Protein AF-A0A9D4N5B8-F1 (afdb_monomer_lite)

Organism: Dreissena polymorpha (NCBI:txid45954)

Foldseek 3Di:
DDDDDDLVRLVVLLVVLLVLLLLLLPDDDPDDDDPPDPPPPPVSNVCSVCCCLPPPLQVLLVNLVSLLVPPDLDLSNLSSLVSLVSNQCSVLRNDPVPPVSNPVDDQADDPVCLVVCLLNVCSVAVSVVSVVVSLVVHDLQDLSSLQSLLVNLVSLLRHPNLVSSVVSLCLLPCLVPPPDDDDDDDDPDPSSNVSVVVVCVSRHDPPDDGDDPLDPVVVVVLVVVLVVVVCVVPVVPPDDPDDPPPVVVCVVVVVVPCPPPDPPDDPVSSVSSVVSNVSSNVSVCSSNVPDDPPPD

Sequence (296 aa):
ESFMPSNNHVRLVRLLLKHLHYFVNSVEPEIVASPYSTAETAPLDEFKRSLLPMLLQKKIYCYLRHGFERWPLDSSFRLMLETWLTFIQPWRYKDPENISQQHKETERVDDVWFPFIRDNFLFYSAMFEEFVQRAKRMHLTSLQHAYIIFRVAKVFSLPGFPQMLREVERLMYNSGYRQHQDLGGSCIAPDLTAILRVQISDLERPDFQYINLFGRQTDAEIHAAKSALEATVQEPEKKSEKSGFAAFFDMSSYFEDNSKAYGDMSVVEVKKVINHLEQTVTHFCQLFGVSLSAVN

InterPro domains:
  IPR024129 Sphingomyelin phosphodiesterase 4 [PF14724] (1-291)
  IPR024129 Sphingomyelin phosphodiesterase 4 [PTHR12988] (1-290)

pLDDT: mean 73.97, std 19.72, range [26.05, 97.38]

Secondary structure (DSSP, 8-state):
------HHHHHHHHHHHHHHHHHHHT--------TTS-----HHHHHHHHHIIIIIHHHHHHHHHHHHHHS-SSTTHHHHHHHHHHHH-GGG-S-SS-GGGGGSPP----GGGHHHHHHTHHHHTHHHHHHHHHHTTS-TTSHHHHHHHHHHHHHHTSTTHHHHHHHHHHHHHHTTS-SS-----------HHHHHHHHHHHHS-TT--PPPTTSHHHHHHHHHHHHHHHHHHHTTTTS--S-TTHHHHTHHHHSTT-TTSS-S--HHHHHHHHHHHHHHHHHHHHHHTPPPP---

Structure (mmCIF, N/CA/C/O backbone):
data_AF-A0A9D4N5B8-F1
#
_entry.id   AF-A0A9D4N5B8-F1
#
loop_
_atom_site.group_PDB
_atom_site.id
_atom_site.type_symbol
_atom_site.label_atom_id
_atom_site.label_alt_id
_atom_site.label_comp_id
_atom_site.label_asym_id
_atom_site.label_entity_id
_atom_site.label_seq_id
_atom_site.pdbx_PDB_ins_code
_atom_site.Cartn_x
_atom_site.Cartn_y
_atom_site.Cartn_z
_atom_site.occupancy
_atom_site.B_iso_or_equiv
_atom_site.auth_seq_id
_atom_site.auth_comp_id
_atom_site.auth_asym_id
_atom_site.auth_atom_id
_atom_site.pdbx_PDB_model_num
ATOM 1 N N . GLU A 1 1 ? 3.086 -28.363 7.040 1.00 40.66 1 GLU A N 1
ATOM 2 C CA . GLU A 1 1 ? 3.099 -27.291 8.058 1.00 40.66 1 GLU A CA 1
ATOM 3 C C . GLU A 1 1 ? 3.333 -25.954 7.373 1.00 40.66 1 GLU A C 1
ATOM 5 O O . GLU A 1 1 ? 4.258 -25.848 6.576 1.00 40.66 1 GLU A O 1
ATOM 10 N N . SER A 1 2 ? 2.476 -24.956 7.598 1.00 58.88 2 SER A N 1
ATOM 11 C CA . SER A 1 2 ? 2.689 -23.614 7.047 1.00 58.88 2 SER A CA 1
ATOM 12 C C . SER A 1 2 ? 3.699 -22.871 7.917 1.00 58.88 2 SER A C 1
ATOM 14 O O . SER A 1 2 ? 3.376 -22.457 9.030 1.00 58.88 2 SER A O 1
ATOM 16 N N . PHE A 1 3 ? 4.922 -22.716 7.420 1.00 72.69 3 PHE A N 1
ATOM 17 C CA . PHE A 1 3 ? 5.952 -21.920 8.078 1.00 72.69 3 PHE A CA 1
ATOM 18 C C . PHE A 1 3 ? 5.478 -20.466 8.258 1.00 72.69 3 PHE A C 1
ATOM 20 O O . PHE A 1 3 ? 5.057 -19.815 7.297 1.00 72.69 3 PHE A O 1
ATOM 27 N N . MET A 1 4 ? 5.554 -19.954 9.488 1.00 82.06 4 MET A N 1
ATOM 28 C CA . MET A 1 4 ? 5.409 -18.532 9.797 1.00 82.06 4 MET A CA 1
ATOM 29 C C . MET A 1 4 ? 6.791 -17.963 10.136 1.00 82.06 4 MET A C 1
ATOM 31 O O . MET A 1 4 ? 7.451 -18.486 11.038 1.00 82.06 4 MET A O 1
ATOM 35 N N . PRO A 1 5 ? 7.256 -16.907 9.444 1.00 86.62 5 PRO A N 1
ATOM 36 C CA . PRO A 1 5 ? 8.554 -16.325 9.741 1.00 86.62 5 PRO A CA 1
ATOM 37 C C . PRO A 1 5 ? 8.531 -15.671 11.125 1.00 86.62 5 PRO A C 1
ATOM 39 O O . PRO A 1 5 ? 7.595 -14.957 11.478 1.00 86.62 5 PRO A O 1
ATOM 42 N N . SER A 1 6 ? 9.581 -15.892 11.917 1.00 89.00 6 SER A N 1
ATOM 43 C CA . SER A 1 6 ? 9.707 -15.224 13.218 1.00 89.00 6 SER A CA 1
ATOM 44 C C . SER A 1 6 ? 9.871 -13.706 13.061 1.00 89.00 6 SER A C 1
ATOM 46 O O . SER A 1 6 ? 10.310 -13.218 12.018 1.00 89.00 6 SER A O 1
ATOM 48 N N . ASN A 1 7 ? 9.620 -12.947 14.132 1.00 88.50 7 ASN A N 1
ATOM 49 C CA . ASN A 1 7 ? 9.826 -11.493 14.142 1.00 88.50 7 ASN A CA 1
ATOM 50 C C . ASN A 1 7 ? 11.238 -11.080 13.680 1.00 88.50 7 ASN A C 1
ATOM 52 O O . ASN A 1 7 ? 11.405 -10.068 13.004 1.00 88.50 7 ASN A O 1
ATOM 56 N N . ASN A 1 8 ? 12.268 -11.868 13.995 1.00 90.00 8 ASN A N 1
ATOM 57 C CA . ASN A 1 8 ? 13.627 -11.580 13.535 1.00 90.00 8 ASN A CA 1
ATOM 58 C C . ASN A 1 8 ? 13.770 -11.752 12.019 1.00 90.00 8 ASN A C 1
ATOM 60 O O . ASN A 1 8 ? 14.384 -10.903 11.378 1.00 90.00 8 ASN A O 1
ATOM 64 N N . HIS A 1 9 ? 13.144 -12.775 11.429 1.00 92.00 9 HIS A N 1
ATOM 65 C CA . HIS A 1 9 ? 13.128 -12.943 9.975 1.00 92.00 9 HIS A CA 1
ATOM 66 C C . HIS A 1 9 ? 12.455 -11.752 9.288 1.00 92.00 9 HIS A C 1
ATOM 68 O O . HIS A 1 9 ? 13.025 -11.191 8.357 1.00 92.00 9 HIS A O 1
ATOM 74 N N . VAL A 1 10 ? 11.302 -11.293 9.789 1.00 92.81 10 VAL A N 1
ATOM 75 C CA . VAL A 1 10 ? 10.619 -10.129 9.201 1.00 92.81 10 VAL A CA 1
ATOM 76 C C . VAL A 1 10 ? 11.473 -8.862 9.313 1.00 92.81 10 VAL A C 1
ATOM 78 O O . VAL A 1 10 ? 11.561 -8.094 8.357 1.00 92.81 10 VAL A O 1
ATOM 81 N N . ARG A 1 11 ? 12.169 -8.654 10.441 1.00 90.25 11 ARG A N 1
ATOM 82 C CA . ARG A 1 11 ? 13.117 -7.534 10.603 1.00 90.25 11 ARG A CA 1
ATOM 83 C C . ARG A 1 11 ? 14.261 -7.595 9.593 1.00 90.25 11 ARG A C 1
ATOM 85 O O . ARG A 1 11 ? 14.598 -6.561 9.022 1.00 90.25 11 ARG A O 1
ATOM 92 N N . LEU A 1 12 ? 14.834 -8.776 9.361 1.00 93.81 12 LEU A N 1
ATOM 93 C CA . LEU A 1 12 ? 15.906 -8.971 8.382 1.00 93.81 12 LEU A CA 1
ATOM 94 C C . LEU A 1 12 ? 15.421 -8.712 6.955 1.00 93.81 12 LEU A C 1
ATOM 96 O O . LEU A 1 12 ? 16.082 -7.984 6.219 1.00 93.81 12 LEU A O 1
ATOM 100 N N . VAL A 1 13 ? 14.241 -9.220 6.588 1.00 93.88 13 VAL A N 1
ATOM 101 C CA . VAL A 1 13 ? 13.621 -8.925 5.286 1.00 93.88 13 VAL A CA 1
ATOM 102 C C . VAL A 1 13 ? 13.398 -7.422 5.138 1.00 93.88 13 VAL A C 1
ATOM 104 O O . VAL A 1 13 ? 13.766 -6.841 4.123 1.00 93.88 13 VAL A O 1
ATOM 107 N N . ARG A 1 14 ? 12.876 -6.752 6.169 1.00 92.94 14 ARG A N 1
ATOM 108 C CA . ARG A 1 14 ? 12.695 -5.298 6.145 1.00 92.94 14 ARG A CA 1
ATOM 109 C C . ARG A 1 14 ? 14.012 -4.546 5.957 1.00 92.94 14 ARG A C 1
ATOM 111 O O . ARG A 1 14 ? 14.045 -3.583 5.199 1.00 92.94 14 ARG A O 1
ATOM 118 N N . LEU A 1 15 ? 15.084 -4.951 6.639 1.00 91.50 15 LEU A N 1
ATOM 119 C CA . LEU A 1 15 ? 16.411 -4.352 6.462 1.00 91.50 15 LEU A CA 1
ATOM 120 C C . LEU A 1 15 ? 16.927 -4.553 5.036 1.00 91.50 15 LEU A C 1
ATOM 122 O O . LEU A 1 15 ? 17.385 -3.591 4.425 1.00 91.50 15 LEU A O 1
ATOM 126 N N . LEU A 1 16 ? 16.780 -5.759 4.484 1.00 92.69 16 LEU A N 1
ATOM 127 C CA . LEU A 1 16 ? 17.128 -6.050 3.095 1.00 92.69 16 LEU A CA 1
ATOM 128 C C . LEU A 1 16 ? 16.392 -5.114 2.129 1.00 92.69 16 LEU A C 1
ATOM 130 O O . LEU A 1 16 ? 17.031 -4.523 1.266 1.00 92.69 16 LEU A O 1
ATOM 134 N N . LEU A 1 17 ? 15.082 -4.920 2.305 1.00 92.31 17 LEU A N 1
ATOM 135 C CA . LEU A 1 17 ? 14.291 -4.011 1.467 1.00 92.31 17 LEU A CA 1
ATOM 136 C C . LEU A 1 17 ? 14.787 -2.563 1.540 1.00 92.31 17 LEU A C 1
ATOM 138 O O . LEU A 1 17 ? 14.890 -1.898 0.514 1.00 92.31 17 LEU A O 1
ATOM 142 N N . LYS A 1 18 ? 15.150 -2.076 2.734 1.00 90.81 18 LYS A N 1
ATOM 143 C CA . LYS A 1 18 ? 15.740 -0.735 2.876 1.00 90.81 18 LYS A CA 1
ATOM 144 C C . LYS A 1 18 ? 17.033 -0.612 2.074 1.00 90.81 18 LYS A C 1
ATOM 146 O O . LYS A 1 18 ? 17.179 0.323 1.295 1.00 90.81 18 LYS A O 1
ATOM 151 N N . HIS A 1 19 ? 17.958 -1.555 2.258 1.00 89.69 19 HIS A N 1
ATOM 152 C CA . HIS A 1 19 ? 19.238 -1.552 1.546 1.00 89.69 19 HIS A CA 1
ATOM 153 C C . HIS A 1 19 ? 19.059 -1.695 0.039 1.00 89.69 19 HIS A C 1
ATOM 155 O O . HIS A 1 19 ? 19.797 -1.084 -0.722 1.00 89.69 19 HIS A O 1
ATOM 161 N N . LEU A 1 20 ? 18.050 -2.445 -0.384 1.00 89.81 20 LEU A N 1
ATOM 162 C CA . LEU A 1 20 ? 17.693 -2.590 -1.781 1.00 89.81 20 LEU A CA 1
ATOM 163 C C . LEU A 1 20 ? 17.216 -1.269 -2.389 1.00 89.81 20 LEU A C 1
ATOM 165 O O . LEU A 1 20 ? 17.686 -0.897 -3.460 1.00 89.81 20 LEU A O 1
ATOM 169 N N . HIS A 1 21 ? 16.351 -0.522 -1.697 1.00 89.38 21 HIS A N 1
ATOM 170 C CA . HIS A 1 21 ? 15.962 0.808 -2.162 1.00 89.38 21 HIS A CA 1
ATOM 171 C C . HIS A 1 21 ? 17.147 1.772 -2.204 1.00 89.38 21 HIS A C 1
ATOM 173 O O . HIS A 1 21 ? 17.309 2.462 -3.202 1.00 89.38 21 HIS A O 1
ATOM 179 N N . TYR A 1 22 ? 18.012 1.773 -1.185 1.00 88.00 22 TYR A N 1
ATOM 180 C CA . TYR A 1 22 ? 19.244 2.569 -1.218 1.00 88.00 22 TYR A CA 1
ATOM 181 C C . TYR A 1 22 ? 20.134 2.211 -2.405 1.00 88.00 22 TYR A C 1
ATOM 183 O O . TYR A 1 22 ? 20.623 3.092 -3.106 1.00 88.00 22 TYR A O 1
ATOM 191 N N . PHE A 1 23 ? 20.317 0.917 -2.657 1.00 86.50 23 PHE A N 1
ATOM 192 C CA . PHE A 1 23 ? 21.135 0.434 -3.758 1.00 86.50 23 PHE A CA 1
ATOM 193 C C . PHE A 1 23 ? 20.574 0.871 -5.116 1.00 86.50 23 PHE A C 1
ATOM 195 O O . PHE A 1 23 ? 21.317 1.390 -5.945 1.00 86.50 23 PHE A O 1
ATOM 202 N N . VAL A 1 24 ? 19.265 0.732 -5.331 1.00 85.12 24 VAL A N 1
ATOM 203 C CA . VAL A 1 24 ? 18.613 1.114 -6.594 1.00 85.12 24 VAL A CA 1
ATOM 204 C C . VAL A 1 24 ? 18.568 2.631 -6.775 1.00 85.12 24 VAL A C 1
ATOM 206 O O . VAL A 1 24 ? 18.747 3.114 -7.887 1.00 85.12 24 VAL A O 1
ATOM 209 N N . ASN A 1 25 ? 18.401 3.393 -5.695 1.00 85.31 25 ASN A N 1
ATOM 210 C CA . ASN A 1 25 ? 18.368 4.854 -5.749 1.00 85.31 25 ASN A CA 1
ATOM 211 C C . ASN A 1 25 ? 19.761 5.498 -5.819 1.00 85.31 25 ASN A C 1
ATOM 213 O O . ASN A 1 25 ? 19.853 6.691 -6.078 1.00 85.31 25 ASN A O 1
ATOM 217 N N . SER A 1 26 ? 20.838 4.729 -5.624 1.00 82.56 26 SER A N 1
ATOM 218 C CA . SER A 1 26 ? 22.223 5.209 -5.761 1.00 82.56 26 SER A CA 1
ATOM 219 C C . SER A 1 26 ? 22.678 5.415 -7.212 1.00 82.56 26 SER A C 1
ATOM 221 O O . SER A 1 26 ? 23.860 5.636 -7.456 1.00 82.56 26 SER A O 1
ATOM 223 N N . VAL A 1 27 ? 21.792 5.240 -8.196 1.00 72.44 27 VAL A N 1
ATOM 224 C CA . VAL A 1 27 ? 22.106 5.552 -9.597 1.00 72.44 27 VAL A CA 1
ATOM 225 C C . VAL A 1 27 ? 22.291 7.063 -9.713 1.00 72.44 27 VAL A C 1
ATOM 227 O O . VAL A 1 27 ? 21.347 7.819 -9.476 1.00 72.44 27 VAL A O 1
ATOM 230 N N . GLU A 1 28 ? 23.499 7.504 -10.057 1.00 60.75 28 GLU A N 1
ATOM 231 C CA . GLU A 1 28 ? 23.772 8.919 -10.299 1.00 60.75 28 GLU A CA 1
ATOM 232 C C . GLU A 1 28 ? 23.040 9.378 -11.572 1.00 60.75 28 GLU A C 1
ATOM 234 O O . GLU A 1 28 ? 23.036 8.659 -12.576 1.00 60.75 28 GLU A O 1
ATOM 239 N N . PRO A 1 29 ? 22.389 10.555 -11.567 1.00 56.56 29 PRO A N 1
ATOM 240 C CA . PRO A 1 29 ? 21.861 11.126 -12.794 1.00 56.56 29 PRO A CA 1
ATOM 241 C C . PRO A 1 29 ? 23.038 11.469 -13.711 1.00 56.56 29 PRO A C 1
ATOM 243 O O . PRO A 1 29 ? 23.894 12.270 -13.337 1.00 56.56 29 PRO A O 1
ATOM 246 N N . GLU A 1 30 ? 23.080 10.857 -14.898 1.00 54.25 30 GLU A N 1
ATOM 247 C CA . GLU A 1 30 ? 24.077 11.152 -15.928 1.00 54.25 30 GLU A CA 1
ATOM 248 C C . GLU A 1 30 ? 24.163 12.668 -16.131 1.00 54.25 30 GLU A C 1
ATOM 250 O O . GLU A 1 30 ? 23.208 13.326 -16.557 1.00 54.25 30 GLU A O 1
ATOM 255 N N . ILE A 1 31 ? 25.309 13.238 -15.767 1.00 51.78 31 ILE A N 1
ATOM 256 C CA . ILE A 1 31 ? 25.589 14.660 -15.918 1.00 51.78 31 ILE A CA 1
ATOM 257 C C . ILE A 1 31 ? 25.642 14.936 -17.419 1.00 51.78 31 ILE A C 1
ATOM 259 O O . ILE A 1 31 ? 26.650 14.662 -18.058 1.00 51.78 31 ILE A O 1
ATOM 263 N N . VAL A 1 32 ? 24.531 15.441 -17.964 1.00 46.56 32 VAL A N 1
ATOM 264 C CA . VAL A 1 32 ? 24.392 16.082 -19.281 1.00 46.56 32 VAL A CA 1
ATOM 265 C C . VAL A 1 32 ? 25.286 15.436 -20.344 1.00 46.56 32 VAL A C 1
ATOM 267 O O . VAL A 1 32 ? 26.318 15.986 -20.732 1.00 46.56 32 VAL A O 1
ATOM 270 N N . ALA A 1 33 ? 24.884 14.260 -20.829 1.00 48.94 33 ALA A N 1
ATOM 271 C CA . ALA A 1 33 ? 25.458 13.714 -22.049 1.00 48.94 33 ALA A CA 1
ATOM 272 C C . ALA A 1 33 ? 25.310 14.769 -23.160 1.00 48.94 33 ALA A C 1
ATOM 274 O O . ALA A 1 33 ? 24.210 15.232 -23.474 1.00 48.94 33 ALA A O 1
ATOM 275 N N . SER A 1 34 ? 26.444 15.191 -23.719 1.00 49.34 34 SER A N 1
ATOM 276 C CA . SER A 1 34 ? 26.496 15.989 -24.941 1.00 49.34 34 SER A CA 1
ATOM 277 C C . SER A 1 34 ? 25.625 15.312 -26.010 1.00 49.34 34 SER A C 1
ATOM 279 O O . SER A 1 34 ? 25.617 14.082 -26.073 1.00 49.34 34 SER A O 1
ATOM 281 N N . PRO A 1 35 ? 24.932 16.047 -26.899 1.00 56.12 35 PRO A N 1
ATOM 282 C CA . PRO A 1 35 ? 24.091 15.452 -27.948 1.00 56.12 35 PRO A CA 1
ATOM 283 C C . PRO A 1 35 ? 24.842 14.521 -28.927 1.00 56.12 35 PRO A C 1
ATOM 285 O O . PRO A 1 35 ? 24.219 13.930 -29.804 1.00 56.12 35 PRO A O 1
ATOM 288 N N . TYR A 1 36 ? 26.164 14.377 -28.774 1.00 53.22 36 TYR A N 1
ATOM 289 C CA . TYR A 1 36 ? 27.037 13.494 -29.549 1.00 53.22 36 TYR A CA 1
ATOM 290 C C . TYR A 1 36 ? 27.618 12.309 -28.760 1.00 53.22 36 TYR A C 1
ATOM 292 O O . TYR A 1 36 ? 28.286 11.469 -29.357 1.00 53.22 36 TYR A O 1
ATOM 300 N N . SER A 1 37 ? 27.403 12.220 -27.445 1.00 53.25 37 SER A N 1
ATOM 301 C CA . SER A 1 37 ? 27.807 11.051 -26.658 1.00 53.25 37 SER A CA 1
ATOM 302 C C . SER A 1 37 ? 26.625 10.100 -26.542 1.00 53.25 37 SER A C 1
ATOM 304 O O . SER A 1 37 ? 25.632 10.429 -25.895 1.00 53.25 37 SER A O 1
ATOM 306 N N . THR A 1 38 ? 26.732 8.917 -27.147 1.00 50.56 38 THR A N 1
ATOM 307 C CA . THR A 1 38 ? 25.948 7.756 -26.720 1.00 50.56 38 THR A CA 1
ATOM 308 C C . THR A 1 38 ? 26.187 7.589 -25.228 1.00 50.56 38 THR A C 1
ATOM 310 O O . THR A 1 38 ? 27.300 7.261 -24.824 1.00 50.56 38 THR A O 1
ATOM 313 N N . ALA A 1 39 ? 25.178 7.900 -24.418 1.00 53.81 39 ALA A N 1
ATOM 314 C CA . ALA A 1 39 ? 25.180 7.586 -23.002 1.00 53.81 39 ALA A CA 1
ATOM 315 C C . ALA A 1 39 ? 25.309 6.064 -22.873 1.00 53.81 39 ALA A C 1
ATOM 317 O O . ALA A 1 39 ? 24.338 5.327 -23.044 1.00 53.81 39 ALA A O 1
ATOM 318 N N . GLU A 1 40 ? 26.535 5.579 -22.689 1.00 53.22 40 GLU A N 1
ATOM 319 C CA . GLU A 1 40 ? 26.774 4.199 -22.302 1.00 53.22 40 GLU A CA 1
ATOM 320 C C . GLU A 1 40 ? 26.289 4.069 -20.861 1.00 53.22 40 GLU A C 1
ATOM 322 O O . GLU A 1 40 ? 27.029 4.334 -19.914 1.00 53.22 40 GLU A O 1
ATOM 327 N N . THR A 1 41 ? 25.015 3.708 -20.693 1.00 59.16 41 THR A N 1
ATOM 328 C CA . THR A 1 41 ? 24.468 3.380 -19.379 1.00 59.16 41 THR A CA 1
ATOM 329 C C . THR A 1 41 ? 25.342 2.291 -18.778 1.00 59.16 41 THR A C 1
ATOM 331 O O . THR A 1 41 ? 25.448 1.202 -19.349 1.00 59.16 41 THR A O 1
ATOM 334 N N . ALA A 1 42 ? 25.993 2.580 -17.651 1.00 71.81 42 ALA A N 1
ATOM 335 C CA . ALA A 1 42 ? 26.909 1.638 -17.032 1.00 71.81 42 ALA A CA 1
ATOM 336 C C . ALA A 1 42 ? 26.184 0.297 -16.787 1.00 71.81 42 ALA A C 1
ATOM 338 O O . ALA A 1 42 ? 25.049 0.308 -16.299 1.00 71.81 42 ALA A O 1
ATOM 339 N N . PRO A 1 43 ? 26.814 -0.867 -17.045 1.00 74.06 43 PRO A N 1
ATOM 340 C CA . PRO A 1 43 ? 26.194 -2.179 -16.818 1.00 74.06 43 PRO A CA 1
ATOM 341 C C . PRO A 1 43 ? 25.632 -2.355 -15.398 1.00 74.06 43 PRO A C 1
ATOM 343 O O . PRO A 1 43 ? 24.673 -3.090 -15.171 1.00 74.06 43 PRO A O 1
ATOM 346 N N . LEU A 1 44 ? 26.209 -1.642 -14.426 1.00 75.25 44 LEU A N 1
ATOM 347 C CA . LEU A 1 44 ? 25.731 -1.594 -13.050 1.00 75.25 44 LEU A CA 1
ATOM 348 C C . LEU A 1 44 ? 24.364 -0.902 -12.911 1.00 75.25 44 LEU A C 1
ATOM 350 O O . LEU A 1 44 ? 23.555 -1.325 -12.090 1.00 75.25 44 LEU A O 1
ATOM 354 N N . ASP A 1 45 ? 24.082 0.134 -13.696 1.00 74.56 45 ASP A N 1
ATOM 355 C CA . ASP A 1 45 ? 22.809 0.853 -13.641 1.00 74.56 45 ASP A CA 1
ATOM 356 C C . ASP A 1 45 ? 21.700 0.086 -14.364 1.00 74.56 45 ASP A C 1
ATOM 358 O O . ASP A 1 45 ? 20.553 0.082 -13.914 1.00 74.56 45 ASP A O 1
ATOM 362 N N . GLU A 1 46 ? 22.035 -0.635 -15.436 1.00 72.19 46 GLU A N 1
ATOM 363 C CA . GLU A 1 46 ? 21.129 -1.611 -16.052 1.00 72.19 46 GLU A CA 1
ATOM 364 C C . GLU A 1 46 ? 20.827 -2.771 -15.086 1.00 72.19 46 GLU A C 1
ATOM 366 O O . GLU A 1 46 ? 19.669 -3.166 -14.905 1.00 72.19 46 GLU A O 1
ATOM 371 N N . PHE A 1 47 ? 21.842 -3.253 -14.364 1.00 76.50 47 PHE A N 1
ATOM 372 C CA . PHE A 1 47 ? 21.667 -4.241 -13.302 1.00 76.50 47 PHE A CA 1
ATOM 373 C C . PHE A 1 47 ? 20.778 -3.725 -12.160 1.00 76.50 47 PHE A C 1
ATOM 375 O O . PHE A 1 47 ? 19.842 -4.408 -11.753 1.00 76.50 47 PHE A O 1
ATOM 382 N N . LYS A 1 48 ? 21.002 -2.504 -11.657 1.00 76.25 48 LYS A N 1
ATOM 383 C CA . LYS A 1 48 ? 20.170 -1.896 -10.601 1.00 76.25 48 LYS A CA 1
ATOM 384 C C . LYS A 1 48 ? 18.702 -1.787 -11.025 1.00 76.25 48 LYS A C 1
ATOM 386 O O . LYS A 1 48 ? 17.815 -2.084 -10.224 1.00 76.25 48 LYS A O 1
ATOM 391 N N . ARG A 1 49 ? 18.440 -1.408 -12.282 1.00 71.56 49 ARG A N 1
ATOM 392 C CA . ARG A 1 49 ? 17.080 -1.294 -12.839 1.00 71.56 49 ARG A CA 1
ATOM 393 C C . ARG A 1 49 ? 16.403 -2.653 -13.049 1.00 71.56 49 ARG A C 1
ATOM 395 O O . ARG A 1 49 ? 15.193 -2.755 -12.864 1.00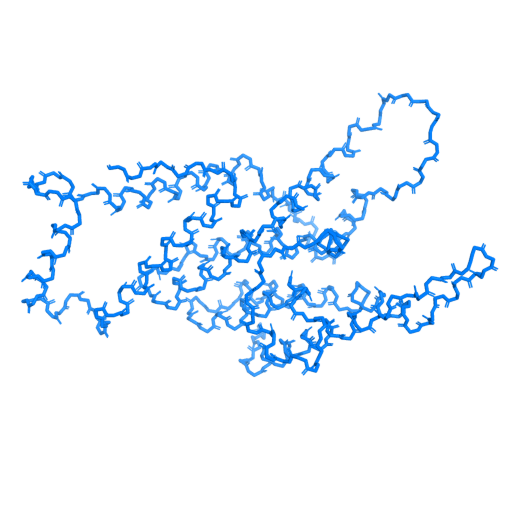 71.56 49 ARG A O 1
ATOM 402 N N . SER A 1 50 ? 17.162 -3.697 -13.379 1.00 72.12 50 SER A N 1
ATOM 403 C CA . SER A 1 50 ? 16.634 -5.050 -13.621 1.00 72.12 50 SER A CA 1
ATOM 404 C C . SER A 1 50 ? 16.509 -5.912 -12.356 1.00 72.12 50 SER A C 1
ATOM 406 O O . SER A 1 50 ? 15.636 -6.780 -12.289 1.00 72.12 50 SER A O 1
ATOM 408 N N . LEU A 1 51 ? 17.319 -5.660 -11.321 1.00 71.12 51 LEU A N 1
ATOM 409 C CA . LEU A 1 51 ? 17.400 -6.500 -10.120 1.00 71.12 51 LEU A CA 1
ATOM 410 C C . LEU A 1 51 ? 16.071 -6.599 -9.361 1.00 71.12 51 LEU A C 1
ATOM 412 O O . LEU A 1 51 ? 15.680 -7.689 -8.935 1.00 71.12 51 LEU A O 1
ATOM 416 N N . LEU A 1 52 ? 15.370 -5.477 -9.183 1.00 71.44 52 LEU A N 1
ATOM 417 C CA . LEU A 1 52 ? 14.119 -5.441 -8.424 1.00 71.44 52 LEU A CA 1
ATOM 418 C C . LEU A 1 52 ? 12.989 -6.215 -9.127 1.00 71.44 52 LEU A C 1
ATOM 420 O O . LEU A 1 52 ? 12.478 -7.160 -8.515 1.00 71.44 52 LEU A O 1
ATOM 424 N N . PRO A 1 53 ? 12.629 -5.885 -10.387 1.00 71.62 53 PRO A N 1
ATOM 425 C CA . PRO A 1 53 ? 11.583 -6.602 -11.114 1.00 71.62 53 PRO A CA 1
ATOM 426 C C . PRO A 1 53 ? 11.908 -8.085 -11.325 1.00 71.62 53 PRO A C 1
ATOM 428 O O . PRO A 1 53 ? 11.058 -8.936 -11.084 1.00 71.62 53 PRO A O 1
ATOM 431 N N . MET A 1 54 ? 13.144 -8.420 -11.718 1.00 70.75 54 MET A N 1
ATOM 432 C CA . MET A 1 54 ? 13.462 -9.784 -12.158 1.00 70.75 54 MET A CA 1
ATOM 433 C C . MET A 1 54 ? 13.728 -10.768 -11.015 1.00 70.75 54 MET A C 1
ATOM 435 O O . MET A 1 54 ? 13.349 -11.934 -11.110 1.00 70.75 54 MET A O 1
ATOM 439 N N . LEU A 1 55 ? 14.405 -10.348 -9.940 1.00 74.56 55 LEU A N 1
ATOM 440 C CA . LEU A 1 55 ? 14.917 -11.300 -8.943 1.00 74.56 55 LEU A CA 1
ATOM 441 C C . LEU A 1 55 ? 14.070 -11.370 -7.677 1.00 74.56 55 LEU A C 1
ATOM 443 O O . LEU A 1 55 ? 13.990 -12.430 -7.043 1.00 74.56 55 LEU A O 1
ATOM 447 N N . LEU A 1 56 ? 13.485 -10.240 -7.279 1.00 84.75 56 LEU A N 1
ATOM 448 C CA . LEU A 1 56 ? 12.942 -10.082 -5.935 1.00 84.75 56 LEU A CA 1
ATOM 449 C C . LEU A 1 56 ? 11.461 -9.734 -5.904 1.00 84.75 56 LEU A C 1
ATOM 451 O O . LEU A 1 56 ? 10.814 -10.140 -4.944 1.00 84.75 56 LEU A O 1
ATOM 455 N N . GLN A 1 57 ? 10.904 -9.076 -6.925 1.00 89.44 57 GLN A N 1
ATOM 456 C CA . GLN A 1 57 ? 9.504 -8.643 -6.920 1.00 89.44 57 GLN A CA 1
ATOM 457 C C . GLN A 1 57 ? 8.546 -9.784 -6.554 1.00 89.44 57 GLN A C 1
ATOM 459 O O . GLN A 1 57 ? 7.868 -9.708 -5.532 1.00 89.44 57 GLN A O 1
ATOM 464 N N . LYS A 1 58 ? 8.564 -10.890 -7.307 1.00 89.69 58 LYS A N 1
ATOM 465 C CA . LYS A 1 58 ? 7.705 -12.051 -7.025 1.00 89.69 58 LYS A CA 1
ATOM 466 C C . LYS A 1 58 ? 7.928 -12.636 -5.633 1.00 89.69 58 LYS A C 1
ATOM 468 O O . LYS A 1 58 ? 6.972 -12.936 -4.925 1.00 89.69 58 LYS A O 1
ATOM 473 N N . LYS A 1 59 ? 9.185 -12.756 -5.199 1.00 91.75 59 LYS A N 1
ATOM 474 C CA . LYS A 1 59 ? 9.526 -13.318 -3.881 1.00 91.75 59 LYS A CA 1
ATOM 475 C C . LYS A 1 59 ? 9.021 -12.435 -2.741 1.00 91.75 59 LYS A C 1
ATOM 477 O O . LYS A 1 59 ? 8.463 -12.956 -1.779 1.00 91.75 59 LYS A O 1
ATOM 482 N N . ILE A 1 60 ? 9.197 -11.119 -2.857 1.00 93.38 60 ILE A N 1
ATOM 483 C CA . ILE A 1 60 ? 8.718 -10.138 -1.878 1.00 93.38 60 ILE A CA 1
ATOM 484 C C . ILE A 1 60 ? 7.190 -10.137 -1.867 1.00 93.38 60 ILE A C 1
ATOM 486 O O . ILE A 1 60 ? 6.603 -10.189 -0.790 1.00 93.38 60 ILE A O 1
ATOM 490 N N . TYR A 1 61 ? 6.551 -10.141 -3.040 1.00 93.81 61 TYR A N 1
ATOM 491 C CA . TYR A 1 61 ? 5.096 -10.177 -3.153 1.00 93.81 61 TYR A CA 1
ATOM 492 C C . TYR A 1 61 ? 4.510 -11.402 -2.452 1.00 93.81 61 TYR A C 1
ATOM 494 O O . TYR A 1 61 ? 3.725 -11.260 -1.518 1.00 93.81 61 TYR A O 1
ATOM 502 N N . CYS A 1 62 ? 4.962 -12.608 -2.815 1.00 92.75 62 CYS A N 1
ATOM 503 C CA . CYS A 1 62 ? 4.485 -13.846 -2.200 1.00 92.75 62 CYS A CA 1
ATOM 504 C C . CYS A 1 62 ? 4.759 -13.887 -0.689 1.00 92.75 62 CYS A C 1
ATOM 506 O O . CYS A 1 62 ? 3.914 -14.354 0.074 1.00 92.75 62 CYS A O 1
ATOM 508 N N . TYR A 1 63 ? 5.917 -13.385 -0.243 1.00 94.00 63 TYR A N 1
ATOM 509 C CA . TYR A 1 63 ? 6.248 -13.288 1.179 1.00 94.00 63 TYR A CA 1
ATOM 510 C C . TYR A 1 63 ? 5.264 -12.385 1.936 1.00 94.00 63 TYR A C 1
ATOM 512 O O . TYR A 1 63 ? 4.769 -12.768 2.998 1.00 94.00 63 TYR A O 1
ATOM 520 N N . LEU A 1 64 ? 4.962 -11.205 1.387 1.00 95.31 64 LEU A N 1
ATOM 521 C CA . LEU A 1 64 ? 4.028 -10.259 1.989 1.00 95.31 64 LEU A CA 1
ATOM 522 C C . LEU A 1 64 ? 2.593 -10.795 1.970 1.00 95.31 64 LEU A C 1
ATOM 524 O O . LEU A 1 64 ? 1.952 -10.755 3.015 1.00 95.31 64 LEU A O 1
ATOM 528 N N . ARG A 1 65 ? 2.122 -11.362 0.851 1.00 93.00 65 ARG A N 1
ATOM 529 C CA . ARG A 1 65 ? 0.792 -11.994 0.727 1.00 93.00 65 ARG A CA 1
ATOM 530 C C . ARG A 1 65 ? 0.591 -13.093 1.767 1.00 93.00 65 ARG A C 1
ATOM 532 O O . ARG A 1 65 ? -0.350 -13.050 2.554 1.00 93.00 65 ARG A O 1
ATOM 539 N N . HIS A 1 66 ? 1.540 -14.029 1.859 1.00 92.25 66 HIS A N 1
ATOM 540 C CA . HIS A 1 66 ? 1.509 -15.086 2.878 1.00 92.25 66 HIS A CA 1
ATOM 541 C C . HIS A 1 66 ? 1.503 -14.506 4.297 1.00 92.25 66 HIS A C 1
ATOM 543 O O . HIS A 1 66 ? 0.783 -14.989 5.171 1.00 92.25 66 HIS A O 1
ATOM 549 N N . GLY A 1 67 ? 2.275 -13.440 4.527 1.00 93.06 67 GLY A N 1
ATOM 550 C CA . GLY A 1 67 ? 2.245 -12.680 5.771 1.00 93.06 67 GLY A CA 1
ATOM 551 C C . GLY A 1 67 ? 0.861 -12.102 6.073 1.00 93.06 67 GLY A C 1
ATOM 552 O O . GLY A 1 67 ? 0.338 -12.312 7.159 1.00 93.06 67 GLY A O 1
ATOM 553 N N . PHE A 1 68 ? 0.232 -11.404 5.136 1.00 92.94 68 PHE A N 1
ATOM 554 C CA . PHE A 1 68 ? -1.069 -10.767 5.347 1.00 92.94 68 PHE A CA 1
ATOM 555 C C . PHE A 1 68 ? -2.189 -11.784 5.600 1.00 92.94 68 PHE A C 1
ATOM 557 O O . PHE A 1 68 ? -3.006 -11.569 6.504 1.00 92.94 68 PHE A O 1
ATOM 564 N N . GLU A 1 69 ? -2.166 -12.913 4.885 1.00 90.44 69 GLU A N 1
ATOM 565 C CA . GLU A 1 69 ? -3.136 -14.006 5.017 1.00 90.44 69 GLU A CA 1
ATOM 566 C C . GLU A 1 69 ? -2.995 -14.752 6.355 1.00 90.44 69 GLU A C 1
ATOM 568 O O . GLU A 1 69 ? -3.992 -15.051 7.018 1.00 90.44 69 GLU A O 1
ATOM 573 N N . ARG A 1 70 ? -1.760 -15.073 6.769 1.00 90.62 70 ARG A N 1
ATOM 574 C CA . ARG A 1 70 ? -1.508 -16.011 7.880 1.00 90.62 70 ARG A CA 1
ATOM 575 C C . ARG A 1 70 ? -1.157 -15.355 9.208 1.00 90.62 70 ARG A C 1
ATOM 577 O O . ARG A 1 70 ? -1.307 -16.006 10.240 1.00 90.62 70 ARG A O 1
ATOM 584 N N . TRP A 1 71 ? -0.679 -14.110 9.217 1.00 91.88 71 TRP A N 1
ATOM 585 C CA . TRP A 1 71 ? -0.205 -13.486 10.454 1.00 91.88 71 TRP A CA 1
ATOM 586 C C . TRP A 1 71 ? -1.346 -13.308 11.469 1.00 91.88 71 TRP A C 1
ATOM 588 O O . TRP A 1 71 ? -2.427 -12.847 11.080 1.00 91.88 71 TRP A O 1
ATOM 598 N N . PRO A 1 72 ? -1.135 -13.599 12.767 1.00 90.50 72 PRO A N 1
ATOM 599 C CA . PRO A 1 72 ? -2.151 -13.425 13.810 1.00 90.50 72 PRO A CA 1
ATOM 600 C C . PRO A 1 72 ? -2.721 -12.005 13.869 1.00 90.50 72 PRO A C 1
ATOM 602 O O . PRO A 1 72 ? -1.992 -11.046 13.629 1.00 90.50 72 PRO A O 1
ATOM 605 N N . LEU A 1 73 ? -4.003 -11.844 14.216 1.00 87.56 73 LEU A N 1
ATOM 606 C CA . LEU A 1 73 ? -4.697 -10.541 14.321 1.00 87.56 73 LEU A CA 1
ATOM 607 C C . LEU A 1 73 ? -4.254 -9.678 15.523 1.00 87.56 73 LEU A C 1
ATOM 609 O O . LEU A 1 73 ? -5.005 -8.826 15.987 1.00 87.56 73 LEU A O 1
ATOM 613 N N . ASP A 1 74 ? -3.051 -9.903 16.037 1.00 86.19 74 ASP A N 1
ATOM 614 C CA . ASP A 1 74 ? -2.485 -9.156 17.151 1.00 86.19 74 ASP A CA 1
ATOM 615 C C . ASP A 1 74 ? -1.593 -7.993 16.676 1.00 86.19 74 ASP A C 1
ATOM 617 O O . ASP A 1 74 ? -1.348 -7.769 15.482 1.00 86.19 74 ASP A O 1
ATOM 621 N N . SER A 1 75 ? -1.067 -7.242 17.644 1.00 83.62 75 SER A N 1
ATOM 622 C CA . SER A 1 75 ? -0.228 -6.068 17.406 1.00 83.62 75 SER A CA 1
ATOM 623 C C . SER A 1 75 ? 1.127 -6.385 16.759 1.00 83.62 75 SER A C 1
ATOM 625 O O . SER A 1 75 ? 1.756 -5.480 16.201 1.00 83.62 75 SER A O 1
ATOM 627 N N . SER A 1 76 ? 1.580 -7.646 16.760 1.00 87.56 76 SER A N 1
ATOM 628 C CA . SER A 1 76 ? 2.829 -8.041 16.099 1.00 87.56 76 SER A CA 1
ATOM 629 C C . SER A 1 76 ? 2.738 -7.925 14.576 1.00 87.56 76 SER A C 1
ATOM 631 O O . SER A 1 76 ? 3.761 -7.709 13.920 1.00 87.56 76 SER A O 1
ATOM 633 N N . PHE A 1 77 ? 1.518 -7.939 14.013 1.00 91.25 77 PHE A N 1
ATOM 634 C CA . PHE A 1 77 ? 1.275 -7.689 12.589 1.00 91.25 77 PHE A CA 1
ATOM 635 C C . PHE A 1 77 ? 1.867 -6.363 12.106 1.00 91.25 77 PHE A C 1
ATOM 637 O O . PHE A 1 77 ? 2.259 -6.249 10.943 1.00 91.25 77 PHE A O 1
ATOM 644 N N . ARG A 1 78 ? 2.019 -5.380 13.006 1.00 90.69 78 ARG A N 1
ATOM 645 C CA . ARG A 1 78 ? 2.711 -4.119 12.722 1.00 90.69 78 ARG A CA 1
ATOM 646 C C . ARG A 1 78 ? 4.051 -4.343 12.025 1.00 90.69 78 ARG A C 1
ATOM 648 O O . ARG A 1 78 ? 4.426 -3.551 11.172 1.00 90.69 78 ARG A O 1
ATOM 655 N N . LEU A 1 79 ? 4.779 -5.404 12.361 1.00 91.31 79 LEU A N 1
ATOM 656 C CA . LEU A 1 79 ? 6.071 -5.684 11.751 1.00 91.31 79 LEU A CA 1
ATOM 657 C C . LEU A 1 79 ? 5.953 -6.080 10.271 1.00 91.31 79 LEU A C 1
ATOM 659 O O . LEU A 1 79 ? 6.746 -5.612 9.451 1.00 91.31 79 LEU A O 1
ATOM 663 N N . MET A 1 80 ? 4.955 -6.895 9.925 1.00 94.69 80 MET A N 1
ATOM 664 C CA . MET A 1 80 ? 4.663 -7.263 8.538 1.00 94.69 80 MET A CA 1
ATOM 665 C C . MET A 1 80 ? 4.162 -6.050 7.749 1.00 94.69 80 MET A C 1
ATOM 667 O O . MET A 1 80 ? 4.679 -5.758 6.671 1.00 94.69 80 MET A O 1
ATOM 671 N N . LEU A 1 81 ? 3.246 -5.278 8.340 1.00 95.19 81 LEU A N 1
ATOM 672 C CA . LEU A 1 81 ? 2.753 -4.024 7.773 1.00 95.19 81 LEU A CA 1
ATOM 673 C C . LEU A 1 81 ? 3.897 -3.058 7.453 1.00 95.19 81 LEU A C 1
ATOM 675 O O . LEU A 1 81 ? 4.015 -2.552 6.346 1.00 95.19 81 LEU A O 1
ATOM 679 N N . GLU A 1 82 ? 4.774 -2.816 8.419 1.00 94.00 82 GLU A N 1
ATOM 680 C CA . GLU A 1 82 ? 5.897 -1.898 8.270 1.00 94.00 82 GLU A CA 1
ATOM 681 C C . GLU A 1 82 ? 6.940 -2.392 7.254 1.00 94.00 82 GLU A C 1
ATOM 683 O O . GLU A 1 82 ? 7.698 -1.584 6.716 1.00 94.00 82 GLU A O 1
ATOM 688 N N . THR A 1 83 ? 6.982 -3.699 6.983 1.00 95.75 83 THR A N 1
ATOM 689 C CA . THR A 1 83 ? 7.804 -4.300 5.921 1.00 95.75 83 THR A CA 1
ATOM 690 C C . THR A 1 83 ? 7.197 -4.030 4.548 1.00 95.75 83 THR A C 1
ATOM 692 O O . THR A 1 83 ? 7.911 -3.590 3.649 1.00 95.75 83 THR A O 1
ATOM 695 N N . TRP A 1 84 ? 5.879 -4.188 4.411 1.00 97.38 84 TRP A N 1
ATOM 696 C CA . TRP A 1 84 ? 5.142 -3.780 3.214 1.00 97.38 84 TRP A CA 1
ATOM 697 C C . TRP A 1 84 ? 5.276 -2.274 2.945 1.00 97.38 84 TRP A C 1
ATOM 699 O O . TRP A 1 84 ? 5.676 -1.885 1.850 1.00 97.38 84 TRP A O 1
ATOM 709 N N . LEU A 1 85 ? 5.068 -1.427 3.961 1.00 95.50 85 LEU A N 1
ATOM 710 C CA . LEU A 1 85 ? 5.240 0.026 3.843 1.00 95.50 85 LEU A CA 1
ATOM 711 C C . LEU A 1 85 ? 6.679 0.421 3.475 1.00 95.50 85 LEU A C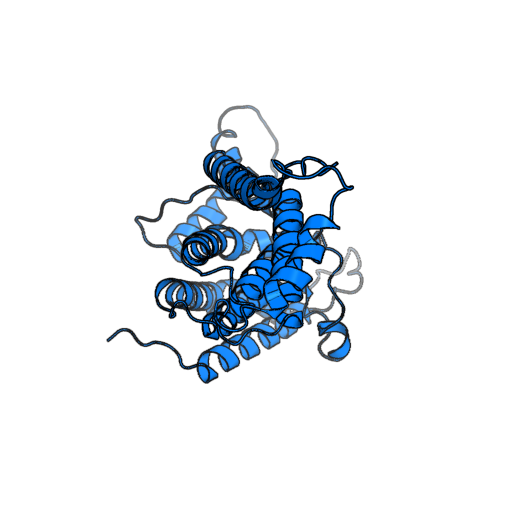 1
ATOM 713 O O . LEU A 1 85 ? 6.890 1.407 2.782 1.00 95.50 85 LEU A O 1
ATOM 717 N N . THR A 1 86 ? 7.687 -0.340 3.915 1.00 94.12 86 THR A N 1
ATOM 718 C CA . THR A 1 86 ? 9.074 -0.138 3.467 1.00 94.12 86 THR A CA 1
ATOM 719 C C . THR A 1 86 ? 9.224 -0.384 1.965 1.00 94.12 86 THR A C 1
ATOM 721 O O . THR A 1 86 ? 9.855 0.438 1.315 1.00 94.12 86 THR A O 1
ATOM 724 N N . PHE A 1 87 ? 8.617 -1.442 1.417 1.00 95.31 87 PHE A N 1
ATOM 725 C CA . PHE A 1 87 ? 8.704 -1.754 -0.014 1.00 95.31 87 PHE A CA 1
ATOM 726 C C . PHE A 1 87 ? 8.035 -0.696 -0.904 1.00 95.31 87 PHE A C 1
ATOM 728 O O . PHE A 1 87 ? 8.585 -0.271 -1.916 1.00 95.31 87 PHE A O 1
ATOM 735 N N . ILE A 1 88 ? 6.827 -0.267 -0.532 1.00 95.50 88 ILE A N 1
ATOM 736 C CA . ILE A 1 88 ? 6.005 0.587 -1.399 1.00 95.50 88 ILE A CA 1
ATOM 737 C C . ILE A 1 88 ? 6.421 2.067 -1.387 1.00 95.50 88 ILE A C 1
ATOM 739 O O . ILE A 1 88 ? 5.879 2.853 -2.163 1.00 95.50 88 ILE A O 1
ATOM 743 N N . GLN A 1 89 ? 7.359 2.454 -0.512 1.00 93.38 89 GLN A N 1
ATOM 744 C CA . GLN A 1 89 ? 7.818 3.835 -0.320 1.00 93.38 89 GLN A CA 1
ATOM 745 C C . GLN A 1 89 ? 9.316 4.012 -0.654 1.00 93.38 89 GLN A C 1
ATOM 747 O O . GLN A 1 89 ? 10.094 4.427 0.216 1.00 93.38 89 GLN A O 1
ATOM 752 N N . PRO A 1 90 ? 9.755 3.747 -1.898 1.00 91.62 90 PRO A N 1
ATOM 753 C CA . PRO A 1 90 ? 11.166 3.850 -2.287 1.00 91.62 90 PRO A CA 1
ATOM 754 C C . PRO A 1 90 ? 11.743 5.264 -2.107 1.00 91.62 90 PRO A C 1
ATOM 756 O O . PRO A 1 90 ? 12.931 5.419 -1.823 1.00 91.62 90 PRO A O 1
ATOM 759 N N . TRP A 1 91 ? 10.901 6.300 -2.184 1.00 91.00 91 TRP A N 1
ATOM 760 C CA . TRP A 1 91 ? 11.276 7.710 -2.015 1.00 91.00 91 TRP A CA 1
ATOM 761 C C . TRP A 1 91 ? 11.840 8.070 -0.643 1.00 91.00 91 TRP A C 1
ATOM 763 O O . TRP A 1 91 ? 12.444 9.130 -0.492 1.00 91.00 91 TRP A O 1
ATOM 773 N N . ARG A 1 92 ? 11.671 7.198 0.354 1.00 88.81 92 ARG A N 1
ATOM 774 C CA . ARG A 1 92 ? 12.234 7.382 1.697 1.00 88.81 92 ARG A CA 1
ATOM 775 C C . ARG A 1 92 ? 13.721 7.033 1.786 1.00 88.81 92 ARG A C 1
ATOM 777 O O . ARG A 1 92 ? 14.338 7.310 2.810 1.00 88.81 92 ARG A O 1
ATOM 784 N N . TYR A 1 93 ? 14.286 6.422 0.745 1.00 87.31 93 TYR A N 1
ATOM 785 C CA . TYR A 1 93 ? 15.619 5.818 0.762 1.00 87.31 93 TYR A CA 1
ATOM 786 C C . TYR A 1 93 ? 16.517 6.400 -0.342 1.00 87.31 93 TYR A C 1
ATOM 788 O O . TYR A 1 93 ? 17.065 5.656 -1.150 1.00 87.31 93 TYR A O 1
ATOM 796 N N . LYS A 1 94 ? 16.619 7.735 -0.423 1.00 81.06 94 LYS A N 1
ATOM 797 C CA . LYS A 1 94 ? 17.437 8.440 -1.434 1.00 81.06 94 LYS A CA 1
ATOM 798 C C . LYS A 1 94 ? 18.899 8.628 -1.009 1.00 81.06 94 LYS A C 1
ATOM 800 O O . LYS A 1 94 ? 19.785 8.508 -1.839 1.00 81.06 94 LYS A O 1
ATOM 805 N N . ASP A 1 95 ? 19.137 8.900 0.272 1.00 70.94 95 ASP A N 1
ATOM 806 C CA . ASP A 1 95 ? 20.462 9.242 0.798 1.00 70.94 95 ASP A CA 1
ATOM 807 C C . ASP A 1 95 ? 20.826 8.306 1.971 1.00 70.94 95 ASP A C 1
ATOM 809 O O . ASP A 1 95 ? 20.128 8.317 2.998 1.00 70.94 95 ASP A O 1
ATOM 813 N N . PRO A 1 96 ? 21.844 7.437 1.820 1.00 63.34 96 PRO A N 1
ATOM 814 C CA . PRO A 1 96 ? 22.291 6.548 2.887 1.00 63.34 96 PRO A CA 1
ATOM 815 C C . PRO A 1 96 ? 23.083 7.279 3.983 1.00 63.34 96 PRO A C 1
ATOM 817 O O . PRO A 1 96 ? 23.120 6.784 5.109 1.00 63.34 96 PRO A O 1
ATOM 820 N N . GLU A 1 97 ? 23.682 8.439 3.692 1.00 59.72 97 GLU A N 1
ATOM 821 C CA . GLU A 1 97 ? 24.487 9.216 4.645 1.00 59.72 97 GLU A CA 1
ATOM 822 C C . GLU A 1 97 ? 23.611 10.099 5.541 1.00 59.72 97 GLU A C 1
ATOM 824 O O . GLU A 1 97 ? 23.945 10.363 6.697 1.00 59.72 97 GLU A O 1
ATOM 829 N N . ASN A 1 98 ? 22.421 10.474 5.066 1.00 57.62 98 ASN A N 1
ATOM 830 C CA . ASN A 1 98 ? 21.466 11.277 5.822 1.00 57.62 98 ASN A CA 1
ATOM 831 C C . ASN A 1 98 ? 20.369 10.433 6.490 1.00 57.62 98 ASN A C 1
ATOM 833 O O . ASN A 1 98 ? 19.170 10.643 6.289 1.00 57.62 98 ASN A O 1
ATOM 837 N N . ILE A 1 99 ? 20.767 9.481 7.342 1.00 55.84 99 ILE A N 1
ATOM 838 C CA . ILE A 1 99 ? 19.833 8.644 8.124 1.00 55.84 99 ILE A CA 1
ATOM 839 C C . ILE A 1 99 ? 18.861 9.510 8.951 1.00 55.84 99 ILE A C 1
ATOM 841 O O . ILE A 1 99 ? 17.699 9.145 9.128 1.00 55.84 99 ILE A O 1
ATOM 845 N N . SER A 1 100 ? 19.283 10.701 9.383 1.00 50.78 100 SER A N 1
ATOM 846 C CA . SER A 1 100 ? 18.435 11.699 10.048 1.00 50.78 100 SER A CA 1
ATOM 847 C C . SER A 1 100 ? 17.241 12.167 9.20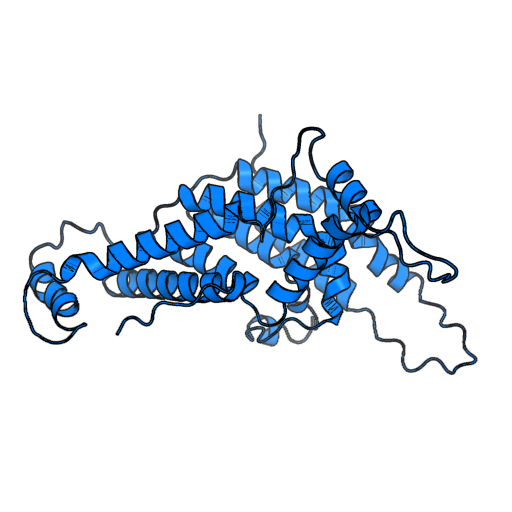5 1.00 50.78 100 SER A C 1
ATOM 849 O O . SER A 1 100 ? 16.173 12.429 9.758 1.00 50.78 100 SER A O 1
ATOM 851 N N . GLN A 1 101 ? 17.361 12.208 7.874 1.00 51.09 101 GLN A N 1
ATOM 852 C CA . GLN A 1 101 ? 16.242 12.522 6.982 1.00 51.09 101 GLN A CA 1
ATOM 853 C C . GLN A 1 101 ? 15.252 11.360 6.804 1.00 51.09 101 GLN A C 1
ATOM 855 O O . GLN A 1 101 ? 14.122 11.617 6.398 1.00 51.09 101 GLN A O 1
ATOM 860 N N . GLN A 1 102 ? 15.576 10.115 7.195 1.00 51.94 102 GLN A N 1
ATOM 861 C CA . GLN A 1 102 ? 14.597 9.005 7.190 1.00 51.94 102 GLN A CA 1
ATOM 862 C C . GLN A 1 102 ? 13.387 9.277 8.102 1.00 51.94 102 GLN A C 1
ATOM 864 O O . GLN A 1 102 ? 12.308 8.701 7.902 1.00 51.94 102 GLN A O 1
ATOM 869 N N . HIS A 1 103 ? 13.597 10.111 9.127 1.00 48.97 103 HIS A N 1
ATOM 870 C CA . HIS A 1 103 ? 12.580 10.563 10.074 1.00 48.97 103 HIS A CA 1
ATOM 871 C C . HIS A 1 103 ? 11.899 11.866 9.654 1.00 48.97 103 HIS A C 1
ATOM 873 O O . HIS A 1 103 ? 10.871 12.208 10.237 1.00 48.97 103 HIS A O 1
ATOM 879 N N . LYS A 1 104 ? 12.433 12.581 8.654 1.00 59.91 104 LYS A N 1
ATOM 880 C CA . LYS A 1 104 ? 11.769 13.761 8.106 1.00 59.91 104 LYS A CA 1
ATOM 881 C C . LYS A 1 104 ? 10.555 13.276 7.320 1.00 59.91 104 LYS A C 1
ATOM 883 O O . LYS A 1 104 ? 10.666 12.402 6.459 1.00 59.91 104 LYS A O 1
ATOM 888 N N . GLU A 1 105 ? 9.377 13.766 7.691 1.00 64.06 105 GLU A N 1
ATOM 889 C CA . GLU A 1 105 ? 8.138 13.314 7.070 1.00 64.06 105 GLU A CA 1
ATOM 890 C C . GLU A 1 105 ? 8.151 13.667 5.580 1.00 64.06 105 GLU A C 1
ATOM 892 O O . GLU A 1 105 ? 8.453 14.796 5.202 1.00 64.06 105 GLU A O 1
ATOM 897 N N . THR A 1 106 ? 7.872 12.684 4.722 1.00 79.06 106 THR A N 1
ATOM 898 C CA . THR A 1 106 ? 7.700 12.938 3.291 1.00 79.06 106 THR A CA 1
ATOM 899 C C . THR A 1 106 ? 6.449 13.786 3.101 1.00 79.06 106 THR A C 1
ATOM 901 O O . THR A 1 106 ? 5.359 13.343 3.450 1.00 79.06 106 THR A O 1
ATOM 904 N N . GLU A 1 107 ? 6.607 14.980 2.538 1.00 80.62 107 GLU A N 1
ATOM 905 C CA . GLU A 1 107 ? 5.495 15.913 2.323 1.00 80.62 107 GLU A CA 1
ATOM 906 C C . GLU A 1 107 ? 4.697 15.597 1.050 1.00 80.62 107 GLU A C 1
ATOM 908 O O . GLU A 1 107 ? 3.495 15.834 1.009 1.00 80.62 107 GLU A O 1
ATOM 913 N N . ARG A 1 108 ? 5.345 15.048 0.012 1.00 89.56 108 ARG A N 1
ATOM 914 C CA . ARG A 1 108 ? 4.741 14.743 -1.294 1.00 89.56 108 ARG A CA 1
ATOM 915 C C . ARG A 1 108 ? 5.481 13.603 -2.002 1.00 89.56 108 ARG A C 1
ATOM 917 O O . ARG A 1 108 ? 6.669 13.395 -1.764 1.00 89.56 108 ARG A O 1
ATOM 924 N N . VAL A 1 109 ? 4.779 12.882 -2.879 1.00 91.75 109 VAL A N 1
ATOM 925 C CA . VAL A 1 109 ? 5.381 11.940 -3.835 1.00 91.75 109 VAL A CA 1
ATOM 926 C C . VAL A 1 109 ? 5.564 12.622 -5.194 1.00 91.75 109 VAL A C 1
ATOM 928 O O . VAL A 1 109 ? 4.604 13.128 -5.778 1.00 91.75 109 VAL A O 1
ATOM 931 N N . ASP A 1 110 ? 6.810 12.643 -5.669 1.00 91.50 110 ASP A N 1
ATOM 932 C CA . ASP A 1 110 ? 7.217 13.249 -6.943 1.00 91.50 110 ASP A CA 1
ATOM 933 C C . ASP A 1 110 ? 6.949 12.318 -8.138 1.00 91.50 110 ASP A C 1
ATOM 935 O O . ASP A 1 110 ? 7.060 11.096 -8.019 1.00 91.50 110 ASP A O 1
ATOM 939 N N . ASP A 1 111 ? 6.693 12.889 -9.318 1.00 92.44 111 ASP A N 1
ATOM 940 C CA . ASP A 1 111 ? 6.319 12.143 -10.536 1.00 92.44 111 ASP A CA 1
ATOM 941 C C . ASP A 1 111 ? 7.397 11.160 -11.025 1.00 92.44 111 ASP A C 1
ATOM 943 O O . ASP A 1 111 ? 7.089 10.185 -11.712 1.00 92.44 111 ASP A O 1
ATOM 947 N N . VAL A 1 112 ? 8.655 11.342 -10.603 1.00 90.19 112 VAL A N 1
ATOM 948 C CA . VAL A 1 112 ? 9.764 10.407 -10.872 1.00 90.19 112 VAL A CA 1
ATOM 949 C C . VAL A 1 112 ? 9.481 8.985 -10.365 1.00 90.19 112 VAL A C 1
ATOM 951 O O . VAL A 1 112 ? 10.050 8.023 -10.875 1.00 90.19 112 VAL A O 1
ATOM 954 N N . TRP A 1 113 ? 8.581 8.830 -9.388 1.00 92.06 113 TRP A N 1
ATOM 955 C CA . TRP A 1 113 ? 8.202 7.533 -8.822 1.00 92.06 113 TRP A CA 1
ATOM 956 C C . TRP A 1 113 ? 7.083 6.828 -9.583 1.00 92.06 113 TRP A C 1
ATOM 958 O O . TRP A 1 113 ? 6.828 5.653 -9.316 1.00 92.06 113 TRP A O 1
ATOM 968 N N . PHE A 1 114 ? 6.442 7.494 -10.546 1.00 91.94 114 PHE A N 1
ATOM 969 C CA . PHE A 1 114 ? 5.344 6.910 -11.311 1.00 91.94 114 PHE A CA 1
ATOM 970 C C . PHE A 1 114 ? 5.711 5.572 -11.984 1.00 91.94 114 PHE A C 1
ATOM 972 O O . PHE A 1 114 ? 4.937 4.627 -11.829 1.00 91.94 114 PHE A O 1
ATOM 979 N N . PRO A 1 115 ? 6.881 5.408 -12.646 1.00 89.00 115 PRO A N 1
ATOM 980 C CA . PRO A 1 115 ? 7.267 4.121 -13.228 1.00 89.00 115 PRO A CA 1
ATOM 981 C C . PRO A 1 115 ? 7.374 3.006 -12.185 1.00 89.00 115 PRO A C 1
ATOM 983 O O . PRO A 1 115 ? 6.873 1.912 -12.412 1.00 89.00 115 PRO A O 1
ATOM 986 N N . PHE A 1 116 ? 7.946 3.291 -11.009 1.00 90.38 116 PHE A N 1
ATOM 987 C CA . PHE A 1 116 ? 8.024 2.309 -9.926 1.00 90.38 116 PHE A CA 1
ATOM 988 C C . PHE A 1 116 ? 6.631 1.911 -9.428 1.00 90.38 116 PHE A C 1
ATOM 990 O O . PHE A 1 116 ? 6.367 0.726 -9.235 1.00 90.38 116 PHE A O 1
ATOM 997 N N . ILE A 1 117 ? 5.741 2.890 -9.225 1.00 93.00 117 ILE A N 1
ATOM 998 C CA . ILE A 1 117 ? 4.375 2.650 -8.740 1.00 93.00 117 ILE A CA 1
ATOM 999 C C . ILE A 1 117 ? 3.605 1.785 -9.737 1.00 93.00 117 ILE A C 1
ATOM 1001 O O . ILE A 1 117 ? 2.989 0.791 -9.359 1.00 93.00 117 ILE A O 1
ATOM 1005 N N . ARG A 1 118 ? 3.695 2.148 -11.016 1.00 89.69 118 ARG A N 1
ATOM 1006 C CA . ARG A 1 118 ? 3.118 1.418 -12.140 1.00 89.69 118 ARG A CA 1
ATOM 1007 C C . ARG A 1 118 ? 3.623 -0.019 -12.194 1.00 89.69 118 ARG A C 1
ATOM 1009 O O . ARG A 1 118 ? 2.820 -0.942 -12.227 1.00 89.69 118 ARG A O 1
ATOM 1016 N N . ASP A 1 119 ? 4.936 -0.213 -12.129 1.00 87.06 119 ASP A N 1
ATOM 1017 C CA . ASP A 1 119 ? 5.550 -1.536 -12.244 1.00 87.06 119 ASP A CA 1
ATOM 1018 C C . ASP A 1 119 ? 5.368 -2.386 -10.976 1.00 87.06 119 ASP A C 1
ATOM 1020 O O . ASP A 1 119 ? 5.718 -3.560 -10.974 1.00 87.06 119 ASP A O 1
ATOM 1024 N N . ASN A 1 120 ? 4.814 -1.838 -9.894 1.00 91.25 120 ASN A N 1
ATOM 1025 C CA . ASN A 1 120 ? 4.533 -2.566 -8.657 1.00 91.25 120 ASN A CA 1
ATOM 1026 C C . ASN A 1 120 ? 3.071 -2.404 -8.224 1.00 91.25 120 ASN A C 1
ATOM 1028 O O . ASN A 1 120 ? 2.768 -2.505 -7.036 1.00 91.25 120 ASN A O 1
ATOM 1032 N N . PHE A 1 121 ? 2.154 -2.158 -9.164 1.00 91.94 121 PHE A N 1
ATOM 1033 C CA . PHE A 1 121 ? 0.794 -1.719 -8.855 1.00 91.94 121 PHE A CA 1
ATOM 1034 C C . PHE A 1 121 ? 0.037 -2.656 -7.898 1.00 91.94 121 PHE A C 1
ATOM 1036 O O . PHE A 1 121 ? -0.626 -2.183 -6.976 1.00 91.94 121 PHE A O 1
ATOM 1043 N N . LEU A 1 122 ? 0.204 -3.978 -8.024 1.00 92.19 122 LEU A N 1
ATOM 1044 C CA . LEU A 1 122 ? -0.444 -4.962 -7.141 1.00 92.19 122 LEU A CA 1
ATOM 1045 C C . LEU A 1 122 ? 0.009 -4.879 -5.675 1.00 92.19 122 LEU A C 1
ATOM 1047 O O . LEU A 1 122 ? -0.748 -5.243 -4.773 1.00 92.19 122 LEU A O 1
ATOM 1051 N N . PHE A 1 123 ? 1.212 -4.364 -5.402 1.00 94.81 123 PHE A N 1
ATOM 1052 C CA . PHE A 1 123 ? 1.636 -4.079 -4.028 1.00 94.81 123 PHE A CA 1
ATOM 1053 C C . PHE A 1 123 ? 0.866 -2.915 -3.413 1.00 94.81 123 PHE A C 1
ATOM 1055 O O . PHE A 1 123 ? 0.846 -2.787 -2.193 1.00 94.81 123 PHE A O 1
ATOM 1062 N N . TYR A 1 124 ? 0.260 -2.062 -4.233 1.00 95.25 124 TYR A N 1
ATOM 1063 C CA . TYR A 1 124 ? -0.530 -0.929 -3.781 1.00 95.25 124 TYR A CA 1
ATOM 1064 C C . TYR A 1 124 ? -2.012 -1.258 -3.731 1.00 95.25 124 TYR A C 1
ATOM 1066 O O . TYR A 1 124 ? -2.656 -0.906 -2.755 1.00 95.25 124 TYR A O 1
ATOM 1074 N N . SER A 1 125 ? -2.554 -1.930 -4.745 1.00 92.88 125 SER A N 1
ATOM 1075 C CA . SER A 1 125 ? -3.989 -2.199 -4.841 1.00 92.88 125 SER A CA 1
ATOM 1076 C C . SER A 1 125 ? -4.399 -3.496 -4.139 1.00 92.88 125 SER A C 1
ATOM 1078 O O . SER A 1 125 ? -5.103 -3.443 -3.134 1.00 92.88 125 SER A O 1
ATOM 1080 N N . ALA A 1 126 ? -3.906 -4.651 -4.590 1.00 92.06 126 ALA A N 1
ATOM 1081 C CA . ALA A 1 126 ? -4.300 -5.954 -4.038 1.00 92.06 126 ALA A CA 1
ATOM 1082 C C . ALA A 1 126 ? -3.899 -6.122 -2.557 1.00 92.06 126 ALA A C 1
ATOM 1084 O O . ALA A 1 126 ? -4.680 -6.608 -1.740 1.00 92.06 126 ALA A O 1
ATOM 1085 N N . MET A 1 127 ? -2.702 -5.662 -2.174 1.00 94.62 127 MET A N 1
ATOM 1086 C CA . MET A 1 127 ? -2.272 -5.681 -0.765 1.00 94.62 127 MET A CA 1
ATOM 1087 C C . MET A 1 127 ? -3.075 -4.711 0.115 1.00 94.62 127 MET A C 1
ATOM 1089 O O . MET A 1 127 ? -3.287 -4.985 1.297 1.00 94.62 127 MET A O 1
ATOM 1093 N N . PHE A 1 128 ? -3.521 -3.573 -0.431 1.00 94.12 128 PHE A N 1
ATOM 1094 C CA . PHE A 1 128 ? -4.385 -2.647 0.305 1.00 94.12 128 PHE A CA 1
ATOM 1095 C C . PHE A 1 128 ? -5.767 -3.254 0.532 1.00 94.12 128 PHE A C 1
ATOM 1097 O O . PHE A 1 128 ? -6.314 -3.126 1.623 1.00 94.12 128 PHE A O 1
ATOM 1104 N N . GLU A 1 129 ? -6.310 -3.971 -0.448 1.00 90.50 129 GLU A N 1
ATOM 1105 C CA . GLU A 1 129 ? -7.558 -4.703 -0.263 1.00 90.50 129 GLU A CA 1
ATOM 1106 C C . GLU A 1 129 ? -7.434 -5.749 0.856 1.00 90.50 129 GLU A C 1
ATOM 1108 O O . GLU A 1 129 ? -8.242 -5.757 1.787 1.00 90.50 129 GLU A O 1
ATOM 1113 N N . GLU A 1 130 ? -6.378 -6.571 0.847 1.00 91.31 130 GLU A N 1
ATOM 1114 C CA . GLU A 1 130 ? -6.112 -7.515 1.941 1.00 91.31 130 GLU A CA 1
ATOM 1115 C C . GLU A 1 130 ? -5.976 -6.815 3.293 1.00 91.31 130 GLU A C 1
ATOM 1117 O O . GLU A 1 130 ? -6.499 -7.291 4.307 1.00 91.31 130 GLU A O 1
ATOM 1122 N N . PHE A 1 131 ? -5.291 -5.669 3.317 1.00 93.12 131 PHE A N 1
ATOM 1123 C CA . PHE A 1 131 ? -5.188 -4.843 4.509 1.00 93.12 131 PHE A CA 1
ATOM 1124 C C . PHE A 1 131 ? -6.570 -4.415 5.015 1.00 93.12 131 PHE A C 1
ATOM 1126 O O . PHE A 1 131 ? -6.843 -4.553 6.206 1.00 93.12 131 PHE A O 1
ATOM 1133 N N . VAL A 1 132 ? -7.448 -3.932 4.134 1.00 89.06 132 VAL A N 1
ATOM 1134 C CA . VAL A 1 132 ? -8.807 -3.501 4.486 1.00 89.06 132 VAL A CA 1
ATOM 1135 C C . VAL A 1 132 ? -9.625 -4.674 5.028 1.00 89.06 132 VAL A C 1
ATOM 1137 O O . VAL A 1 132 ? -10.238 -4.546 6.090 1.00 89.06 132 VAL A O 1
ATOM 1140 N N . GLN A 1 133 ? -9.591 -5.839 4.372 1.00 88.12 133 GLN A N 1
ATOM 1141 C CA . GLN A 1 133 ? -10.285 -7.044 4.852 1.00 88.12 133 GLN A CA 1
ATOM 1142 C C . GLN A 1 133 ? -9.795 -7.473 6.238 1.00 88.12 133 GLN A C 1
ATOM 1144 O O . GLN A 1 133 ? -10.574 -7.887 7.100 1.00 88.12 133 GLN A O 1
ATOM 1149 N N . ARG A 1 134 ? -8.494 -7.327 6.488 1.00 90.69 134 ARG A N 1
ATOM 1150 C CA . ARG A 1 134 ? -7.895 -7.586 7.793 1.00 90.69 134 ARG A CA 1
ATOM 1151 C C . ARG A 1 134 ? -8.292 -6.536 8.834 1.00 90.69 134 ARG A C 1
ATOM 1153 O O . ARG A 1 134 ? -8.631 -6.908 9.955 1.00 90.69 134 ARG A O 1
ATOM 1160 N N . ALA A 1 135 ? -8.286 -5.252 8.480 1.00 87.75 135 ALA A N 1
ATOM 1161 C CA . ALA A 1 135 ? -8.636 -4.145 9.367 1.00 87.75 135 ALA A CA 1
ATOM 1162 C C . ALA A 1 135 ? -10.094 -4.227 9.845 1.00 87.75 135 ALA A C 1
ATOM 1164 O O . ALA A 1 135 ? -10.354 -3.973 11.018 1.00 87.75 135 ALA A O 1
ATOM 1165 N N . LYS A 1 136 ? -11.022 -4.700 8.995 1.00 85.12 136 LYS A N 1
ATOM 1166 C CA . LYS A 1 136 ? -12.424 -4.992 9.367 1.00 85.12 136 LYS A CA 1
ATOM 1167 C C . LYS A 1 136 ? -12.554 -5.992 10.527 1.00 85.12 136 LYS A C 1
ATOM 1169 O O . LYS A 1 136 ? -13.574 -6.018 11.206 1.00 85.12 136 LYS A O 1
ATOM 1174 N N . ARG A 1 137 ? -11.529 -6.820 10.763 1.00 86.31 137 ARG A N 1
ATOM 1175 C CA . ARG A 1 137 ? -11.484 -7.831 11.834 1.00 86.31 137 ARG A CA 1
ATOM 1176 C C . ARG A 1 137 ? -10.714 -7.361 13.073 1.00 86.31 137 ARG A C 1
ATOM 1178 O O . ARG A 1 137 ? -10.654 -8.098 14.053 1.00 86.31 137 ARG A O 1
ATOM 1185 N N . MET A 1 138 ? -10.087 -6.184 13.031 1.00 84.38 138 MET A N 1
ATOM 1186 C CA . MET A 1 138 ? -9.297 -5.641 14.137 1.00 84.38 138 MET A CA 1
ATOM 1187 C C . MET A 1 138 ? -10.165 -4.813 15.086 1.00 84.38 138 MET A C 1
ATOM 1189 O O . MET A 1 138 ? -11.017 -4.035 14.665 1.00 84.38 138 MET A O 1
ATOM 1193 N N . HIS A 1 139 ? -9.893 -4.914 16.386 1.00 79.12 139 HIS A N 1
ATOM 1194 C CA . HIS A 1 139 ? -10.527 -4.052 17.383 1.00 79.12 139 HIS A CA 1
ATOM 1195 C C . HIS A 1 139 ? -9.863 -2.669 17.400 1.00 79.12 139 HIS A C 1
ATOM 1197 O O . HIS A 1 139 ? -8.702 -2.545 17.799 1.00 79.12 139 HIS A O 1
ATOM 1203 N N . LEU A 1 140 ? -10.612 -1.636 17.003 1.00 77.44 140 LEU A N 1
ATOM 1204 C CA . LEU A 1 140 ? -10.150 -0.240 16.928 1.00 77.44 140 LEU A CA 1
ATOM 1205 C C . LEU A 1 140 ? -9.967 0.434 18.296 1.00 77.44 140 LEU A C 1
ATOM 1207 O O . LEU A 1 140 ? -9.407 1.521 18.378 1.00 77.44 140 LEU A O 1
ATOM 1211 N N . THR A 1 141 ? -10.393 -0.225 19.374 1.00 75.94 141 THR A N 1
ATOM 1212 C CA . THR A 1 141 ? -10.178 0.223 20.757 1.00 75.94 141 THR A CA 1
ATOM 1213 C C . THR A 1 141 ? -8.722 0.079 21.208 1.00 75.94 141 THR A C 1
ATOM 1215 O O . THR A 1 141 ? -8.324 0.699 22.188 1.00 75.94 141 THR A O 1
ATOM 1218 N N . SER A 1 142 ? -7.904 -0.708 20.499 1.00 80.75 142 SER A N 1
ATOM 1219 C CA . SER A 1 142 ? -6.479 -0.866 20.796 1.00 80.75 142 SER A CA 1
ATOM 1220 C C . SER A 1 142 ? -5.645 0.242 20.156 1.00 80.75 142 SER A C 1
ATOM 1222 O O . SER A 1 142 ? -5.676 0.426 18.937 1.00 80.75 142 SER A O 1
ATOM 1224 N N . LEU A 1 143 ? -4.790 0.894 20.953 1.00 83.50 143 LEU A N 1
ATOM 1225 C CA . LEU A 1 143 ? -3.828 1.890 20.466 1.00 83.50 143 LEU A CA 1
ATOM 1226 C C . LEU A 1 143 ? -2.936 1.359 19.337 1.00 83.50 143 LEU A C 1
ATOM 1228 O O . LEU A 1 143 ? -2.648 2.080 18.382 1.00 83.50 143 LEU A O 1
ATOM 1232 N N . GLN A 1 144 ? -2.520 0.093 19.411 1.00 85.44 144 GLN A N 1
ATOM 1233 C CA . GLN A 1 144 ? -1.660 -0.501 18.387 1.00 85.44 144 GLN A CA 1
ATOM 1234 C C . GLN A 1 144 ? -2.406 -0.697 17.062 1.00 85.44 144 GLN A C 1
ATOM 1236 O O . GLN A 1 144 ? -1.839 -0.435 16.002 1.00 85.44 144 GLN A O 1
ATOM 1241 N N . HIS A 1 145 ? -3.672 -1.121 17.104 1.00 85.94 145 HIS A N 1
ATOM 1242 C CA . HIS A 1 145 ? -4.480 -1.313 15.897 1.00 85.94 145 HIS A CA 1
ATOM 1243 C C . HIS A 1 145 ? -4.885 0.022 15.267 1.00 85.94 145 HIS A C 1
ATOM 1245 O O . HIS A 1 145 ? -4.739 0.184 14.056 1.00 85.94 145 HIS A O 1
ATOM 1251 N N . ALA A 1 146 ? -5.292 1.002 16.081 1.00 85.38 146 ALA A N 1
ATOM 1252 C CA . ALA A 1 146 ? -5.567 2.359 15.613 1.00 85.38 146 ALA A CA 1
ATOM 1253 C C . ALA A 1 146 ? -4.337 2.963 14.915 1.00 85.38 146 ALA A C 1
ATOM 1255 O O . ALA A 1 146 ? -4.441 3.511 13.819 1.00 85.38 146 ALA A O 1
ATOM 1256 N N . TYR A 1 147 ? -3.147 2.776 15.497 1.00 87.31 147 TYR A N 1
ATOM 1257 C CA . TYR A 1 147 ? -1.895 3.201 14.880 1.00 87.31 147 TYR A CA 1
ATOM 1258 C C . TYR A 1 147 ? -1.612 2.480 13.552 1.00 87.31 147 TYR A C 1
ATOM 1260 O O . TYR A 1 147 ? -1.229 3.136 12.588 1.00 87.31 147 TYR A O 1
ATOM 1268 N N . ILE A 1 148 ? -1.797 1.156 13.466 1.00 90.12 148 ILE A N 1
ATOM 1269 C CA . ILE A 1 148 ? -1.590 0.382 12.225 1.00 90.12 148 ILE A CA 1
ATOM 1270 C C . ILE A 1 148 ? -2.415 0.961 11.068 1.00 90.12 148 ILE A C 1
ATOM 1272 O O . ILE A 1 148 ? -1.871 1.189 9.988 1.00 90.12 148 ILE A O 1
ATOM 1276 N N . ILE A 1 149 ? -3.696 1.248 11.302 1.00 90.69 149 ILE A N 1
ATOM 1277 C CA . ILE A 1 149 ? -4.600 1.770 10.269 1.00 90.69 149 ILE A CA 1
ATOM 1278 C C . ILE A 1 149 ? -4.235 3.203 9.898 1.00 90.69 149 ILE A C 1
ATOM 1280 O O . ILE A 1 149 ? -4.094 3.511 8.713 1.00 90.69 149 ILE A O 1
ATOM 1284 N N . PHE A 1 150 ? -3.958 4.036 10.900 1.00 89.69 150 PHE A N 1
ATOM 1285 C CA . PHE A 1 150 ? -3.448 5.385 10.692 1.00 89.69 150 PHE A CA 1
ATOM 1286 C C . PHE A 1 150 ? -2.199 5.406 9.804 1.00 89.69 150 PHE A C 1
ATOM 1288 O O . PHE A 1 150 ? -2.097 6.229 8.896 1.00 89.69 150 PHE A O 1
ATOM 1295 N N . ARG A 1 151 ? -1.249 4.489 10.026 1.00 93.38 151 ARG A N 1
ATOM 1296 C CA . ARG A 1 151 ? -0.012 4.431 9.238 1.00 93.38 151 ARG A CA 1
ATOM 1297 C C . ARG A 1 151 ? -0.267 4.147 7.767 1.00 93.38 151 ARG A C 1
ATOM 1299 O O . ARG A 1 151 ? 0.367 4.790 6.935 1.00 93.38 151 ARG A O 1
ATOM 1306 N N . VAL A 1 152 ? -1.179 3.231 7.447 1.00 94.44 152 VAL A N 1
ATOM 1307 C CA . VAL A 1 152 ? -1.547 2.954 6.051 1.00 94.44 152 VAL A CA 1
ATOM 1308 C C . VAL A 1 152 ? -2.247 4.157 5.441 1.00 94.44 152 VAL A C 1
ATOM 1310 O O . VAL A 1 152 ? -1.816 4.634 4.393 1.00 94.44 152 VAL A O 1
ATOM 1313 N N . ALA A 1 153 ? -3.261 4.695 6.122 1.00 92.50 153 ALA A N 1
ATOM 1314 C CA . ALA A 1 153 ? -4.020 5.839 5.633 1.00 92.50 153 ALA A CA 1
ATOM 1315 C C . ALA A 1 153 ? -3.100 7.031 5.329 1.00 92.50 153 ALA A C 1
ATOM 1317 O O . ALA A 1 153 ? -3.133 7.555 4.219 1.00 92.50 153 ALA A O 1
ATOM 1318 N N . LYS A 1 154 ? -2.190 7.368 6.256 1.00 93.00 154 LYS A N 1
ATOM 1319 C CA . LYS A 1 154 ? -1.207 8.450 6.092 1.00 93.00 154 LYS A CA 1
ATOM 1320 C C . LYS A 1 154 ? -0.308 8.270 4.865 1.00 93.00 154 LYS A C 1
ATOM 1322 O O . LYS A 1 154 ? 0.016 9.248 4.201 1.00 93.00 154 LYS A O 1
ATOM 1327 N N . VAL A 1 155 ? 0.147 7.046 4.581 1.00 93.94 155 VAL A N 1
ATOM 1328 C CA . VAL A 1 155 ? 1.009 6.777 3.416 1.00 93.94 155 VAL A CA 1
ATOM 1329 C C . VAL A 1 155 ? 0.224 6.907 2.117 1.00 93.94 155 VAL A C 1
ATOM 1331 O O . VAL A 1 155 ? 0.707 7.529 1.173 1.00 93.94 155 VAL A O 1
ATOM 1334 N N . PHE A 1 156 ? -0.984 6.347 2.069 1.00 94.62 156 PHE A N 1
ATOM 1335 C CA . PHE A 1 156 ? -1.799 6.375 0.861 1.00 94.62 156 PHE A CA 1
ATOM 1336 C C . PHE A 1 156 ? -2.356 7.768 0.552 1.00 94.62 156 PHE A C 1
ATOM 1338 O O . PHE A 1 156 ? -2.535 8.101 -0.613 1.00 94.62 156 PHE A O 1
ATOM 1345 N N . SER A 1 157 ? -2.555 8.618 1.558 1.00 93.56 157 SER A N 1
ATOM 1346 C CA . SER A 1 157 ? -3.010 9.999 1.377 1.00 93.56 157 SER A CA 1
ATOM 1347 C C . SER A 1 157 ? -1.888 11.002 1.085 1.00 93.56 157 SER A C 1
ATOM 1349 O O . SER A 1 157 ? -2.146 12.206 1.102 1.00 93.56 157 SER A O 1
ATOM 1351 N N . LEU A 1 158 ? -0.640 10.558 0.884 1.00 93.44 158 LEU A N 1
ATOM 1352 C CA . LEU A 1 158 ? 0.457 11.474 0.568 1.00 93.44 158 LEU A CA 1
ATOM 1353 C C . LEU A 1 158 ? 0.128 12.278 -0.703 1.00 93.44 158 LEU A C 1
ATOM 1355 O O . LEU A 1 158 ? -0.278 11.688 -1.703 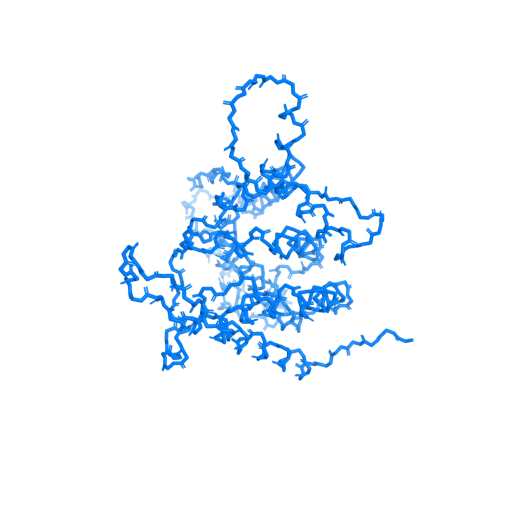1.00 93.44 158 LEU A O 1
ATOM 1359 N N . PRO A 1 159 ? 0.322 13.607 -0.718 1.00 92.94 159 PRO A N 1
ATOM 1360 C CA . PRO A 1 159 ? 0.081 14.421 -1.905 1.00 92.94 159 PRO A CA 1
ATOM 1361 C C . PRO A 1 159 ? 0.765 13.852 -3.159 1.00 92.94 159 PRO A C 1
ATOM 1363 O O . PRO A 1 159 ? 1.908 13.398 -3.100 1.00 92.94 159 PRO A O 1
ATOM 1366 N N . GLY A 1 160 ? 0.060 13.858 -4.294 1.00 91.25 160 GLY A N 1
ATOM 1367 C CA . GLY A 1 160 ? 0.521 13.297 -5.572 1.00 91.25 160 GLY A CA 1
ATOM 1368 C C . GLY A 1 160 ? 0.320 11.784 -5.711 1.00 91.25 160 GLY A C 1
ATOM 1369 O O . GLY A 1 160 ? 0.078 11.296 -6.814 1.00 91.25 160 GLY A O 1
ATOM 1370 N N . PHE A 1 161 ? 0.349 11.037 -4.607 1.00 94.44 161 PHE A N 1
ATOM 1371 C CA . PHE A 1 161 ? 0.311 9.578 -4.640 1.00 94.44 161 PHE A CA 1
ATOM 1372 C C . PHE A 1 161 ? -1.057 8.991 -5.056 1.00 94.44 161 PHE A C 1
ATOM 1374 O O . PHE A 1 161 ? -1.075 8.169 -5.976 1.00 94.44 161 PHE A O 1
ATOM 1381 N N . PRO A 1 162 ? -2.213 9.437 -4.513 1.00 93.62 162 PRO A N 1
ATOM 1382 C CA . PRO A 1 162 ? -3.529 9.012 -4.998 1.00 93.62 162 PRO A CA 1
ATOM 1383 C C . PRO A 1 162 ? -3.733 9.236 -6.497 1.00 93.62 162 PRO A C 1
ATOM 1385 O O . PRO A 1 162 ? -4.325 8.398 -7.173 1.00 93.62 162 PRO A O 1
ATOM 1388 N N . GLN A 1 163 ? -3.249 10.364 -7.028 1.00 92.69 163 GLN A N 1
ATOM 1389 C CA . GLN A 1 163 ? -3.384 10.705 -8.443 1.00 92.69 163 GLN A CA 1
ATOM 1390 C C . GLN A 1 163 ? -2.612 9.716 -9.321 1.00 92.69 163 GLN A C 1
ATOM 1392 O O . GLN A 1 163 ? -3.149 9.253 -10.324 1.00 92.69 163 GLN A O 1
ATOM 1397 N N . MET A 1 164 ? -1.397 9.340 -8.912 1.00 94.38 164 MET A N 1
ATOM 1398 C CA . MET A 1 164 ? -0.605 8.322 -9.605 1.00 94.38 164 MET A CA 1
ATOM 1399 C C . MET A 1 164 ? -1.289 6.955 -9.581 1.00 94.38 164 MET A C 1
ATOM 1401 O O . MET A 1 164 ? -1.368 6.307 -10.621 1.00 94.38 164 MET A O 1
ATOM 1405 N N . LEU A 1 165 ? -1.828 6.527 -8.433 1.00 94.06 165 LEU A N 1
ATOM 1406 C CA . LEU A 1 165 ? -2.536 5.246 -8.332 1.00 94.06 165 LEU A CA 1
ATOM 1407 C C . LEU A 1 165 ? -3.778 5.203 -9.234 1.00 94.06 165 LEU A C 1
ATOM 1409 O O . LEU A 1 165 ? -3.971 4.223 -9.951 1.00 94.06 165 LEU A O 1
ATOM 1413 N N . ARG A 1 166 ? -4.587 6.273 -9.243 1.00 91.81 166 ARG A N 1
ATOM 1414 C CA . ARG A 1 166 ? -5.750 6.391 -10.140 1.00 91.81 166 ARG A CA 1
ATOM 1415 C C . ARG A 1 166 ? -5.343 6.362 -11.601 1.00 91.81 166 ARG A C 1
ATOM 1417 O O . ARG A 1 166 ? -6.039 5.759 -12.407 1.00 91.81 166 ARG A O 1
ATOM 1424 N N . GLU A 1 167 ? -4.238 7.012 -11.949 1.00 91.06 167 GLU A N 1
ATOM 1425 C CA . GLU A 1 167 ? -3.754 7.028 -13.325 1.00 91.06 167 GLU A CA 1
ATOM 1426 C C . GLU A 1 167 ? -3.300 5.635 -13.776 1.00 91.06 167 GLU A C 1
ATOM 1428 O O . GLU A 1 167 ? -3.696 5.194 -14.852 1.00 91.06 167 GLU A O 1
ATOM 1433 N N . VAL A 1 168 ? -2.555 4.897 -12.944 1.00 89.50 168 VAL A N 1
ATOM 1434 C CA . VAL A 1 168 ? -2.173 3.507 -13.251 1.00 89.50 168 VAL A CA 1
ATOM 1435 C C . VAL A 1 168 ? -3.410 2.618 -13.408 1.00 89.50 168 VAL A C 1
ATOM 1437 O O . VAL A 1 168 ? -3.510 1.880 -14.389 1.00 89.50 168 VAL A O 1
ATOM 1440 N N . GLU A 1 169 ? -4.381 2.722 -12.495 1.00 88.31 169 GLU A N 1
ATOM 1441 C CA . GLU A 1 169 ? -5.631 1.963 -12.589 1.00 88.31 169 GLU A CA 1
ATOM 1442 C C . GLU A 1 169 ? -6.422 2.338 -13.851 1.00 88.31 169 GLU A C 1
ATOM 1444 O O . GLU A 1 169 ? -6.844 1.468 -14.603 1.00 88.31 169 GLU A O 1
ATOM 1449 N N . ARG A 1 170 ? -6.551 3.628 -14.175 1.00 85.94 170 ARG A N 1
ATOM 1450 C CA . ARG A 1 170 ? -7.224 4.103 -15.394 1.00 85.94 170 ARG A CA 1
ATOM 1451 C C . ARG A 1 170 ? -6.574 3.546 -16.664 1.00 85.94 170 ARG A C 1
ATOM 1453 O O . ARG A 1 170 ? -7.281 3.185 -17.610 1.00 85.94 170 ARG A O 1
ATOM 1460 N N . LEU A 1 171 ? -5.244 3.479 -16.697 1.00 82.12 171 LEU A N 1
ATOM 1461 C CA . LEU A 1 171 ? -4.494 2.926 -17.823 1.00 82.12 171 LEU A CA 1
ATOM 1462 C C . LEU A 1 171 ? -4.715 1.414 -17.983 1.00 82.12 171 LEU A C 1
ATOM 1464 O O . LEU A 1 171 ? -4.724 0.941 -19.116 1.00 82.12 171 LEU A O 1
ATOM 1468 N N . MET A 1 172 ? -4.986 0.667 -16.905 1.00 73.50 172 MET A N 1
ATOM 1469 C CA . MET A 1 172 ? -5.374 -0.749 -17.002 1.00 73.50 172 MET A CA 1
ATOM 1470 C C . MET A 1 172 ? -6.625 -0.944 -17.863 1.00 73.50 172 MET A C 1
ATOM 1472 O O . MET A 1 172 ? -6.644 -1.823 -18.725 1.00 73.50 172 MET A O 1
ATOM 1476 N N . TYR A 1 173 ? -7.652 -0.118 -17.644 1.00 66.12 173 TYR A N 1
ATOM 1477 C CA . TYR A 1 173 ? -8.975 -0.286 -18.256 1.00 66.12 173 TYR A CA 1
ATOM 1478 C C . TYR A 1 173 ? -9.112 0.371 -19.630 1.00 66.12 173 TYR A C 1
ATOM 1480 O O . TYR A 1 173 ? -9.772 -0.177 -20.514 1.00 66.12 173 TYR A O 1
ATOM 1488 N N . ASN A 1 174 ? -8.489 1.532 -19.844 1.00 60.56 174 ASN A N 1
ATOM 1489 C CA . ASN A 1 174 ? -8.700 2.306 -21.071 1.00 60.56 174 ASN A CA 1
ATOM 1490 C C . ASN A 1 174 ? -8.036 1.708 -22.322 1.00 60.56 174 ASN A C 1
ATOM 1492 O O . ASN A 1 174 ? -8.441 2.041 -23.438 1.00 60.56 174 ASN A O 1
ATOM 1496 N N . SER A 1 175 ? -7.077 0.794 -22.181 1.00 53.38 175 SER A N 1
ATOM 1497 C CA . SER A 1 175 ? -6.447 0.133 -23.336 1.00 53.38 175 SER A CA 1
ATOM 1498 C C . SER A 1 175 ? -7.363 -0.885 -24.024 1.00 53.38 175 SER A C 1
ATOM 1500 O O . SER A 1 175 ? -7.092 -1.273 -25.155 1.00 53.38 175 SER A O 1
ATOM 1502 N N . GLY A 1 176 ? -8.476 -1.283 -23.391 1.00 46.09 176 GLY A N 1
ATOM 1503 C CA . GLY A 1 176 ? -9.497 -2.134 -24.013 1.00 46.09 176 GLY A CA 1
ATOM 1504 C C . GLY A 1 176 ? -10.368 -1.422 -25.058 1.00 46.09 176 GLY A C 1
ATOM 1505 O O . GLY A 1 176 ? -11.003 -2.090 -25.865 1.00 46.09 176 GLY A O 1
ATOM 1506 N N . TYR A 1 177 ? -10.384 -0.082 -25.076 1.00 44.72 177 TYR A N 1
ATOM 1507 C CA . TYR A 1 177 ? -11.252 0.716 -25.960 1.00 44.72 177 TYR A CA 1
ATOM 1508 C C . TYR A 1 177 ? -10.510 1.435 -27.098 1.00 44.72 177 TYR A C 1
ATOM 1510 O O . TYR A 1 177 ? -11.147 2.029 -27.963 1.00 44.72 177 TYR A O 1
ATOM 1518 N N . ARG A 1 178 ? -9.172 1.370 -27.158 1.00 45.47 178 ARG A N 1
ATOM 1519 C CA . ARG A 1 178 ? -8.373 1.963 -28.254 1.00 45.47 178 ARG A CA 1
ATOM 1520 C C . ARG A 1 178 ? -8.182 1.030 -29.453 1.00 45.47 178 ARG A C 1
ATOM 1522 O O . ARG A 1 178 ? -7.188 1.121 -30.165 1.00 45.47 178 ARG A O 1
ATOM 1529 N N . GLN A 1 179 ? -9.138 0.143 -29.696 1.00 45.09 179 GLN A N 1
ATOM 1530 C CA . GLN A 1 179 ? -9.060 -0.832 -30.776 1.00 45.09 179 GLN A CA 1
ATOM 1531 C C . GLN A 1 179 ? -10.148 -0.617 -31.828 1.00 45.09 179 GLN A C 1
ATOM 1533 O O . GLN A 1 179 ? -10.709 -1.596 -32.280 1.00 45.09 179 GLN A O 1
ATOM 1538 N N . HIS A 1 180 ? -10.473 0.635 -32.186 1.00 41.06 180 HIS A N 1
ATOM 1539 C CA . HIS A 1 180 ? -11.106 1.007 -33.467 1.00 41.06 180 HIS A CA 1
ATOM 1540 C C . HIS A 1 180 ? -11.377 2.526 -33.534 1.00 41.06 180 HIS A C 1
ATOM 1542 O O . HIS A 1 180 ? -12.518 2.949 -33.401 1.00 41.06 180 HIS A O 1
ATOM 1548 N N . GLN A 1 181 ? -10.349 3.360 -33.729 1.00 41.84 181 GLN A N 1
ATOM 1549 C CA . GLN A 1 181 ? -10.480 4.618 -34.487 1.00 41.84 181 GLN A CA 1
ATOM 1550 C C . GLN A 1 181 ? -9.101 5.248 -34.740 1.00 41.84 181 GLN A C 1
ATOM 1552 O O . GLN A 1 181 ? -8.410 5.679 -33.823 1.00 41.84 181 GLN A O 1
ATOM 1557 N N . ASP A 1 182 ? -8.763 5.257 -36.029 1.00 38.44 182 ASP A N 1
ATOM 1558 C CA . ASP A 1 182 ? -7.962 6.245 -36.752 1.00 38.44 182 ASP A CA 1
ATOM 1559 C C . ASP A 1 182 ? -6.419 6.241 -36.660 1.00 38.44 182 ASP A C 1
ATOM 1561 O O . ASP A 1 182 ? -5.783 6.743 -35.742 1.00 38.44 182 ASP A O 1
ATOM 1565 N N . LEU A 1 183 ? -5.844 5.697 -37.745 1.00 47.75 183 LEU A N 1
ATOM 1566 C CA . LEU A 1 183 ? -4.909 6.360 -38.669 1.00 47.75 183 LEU A CA 1
ATOM 1567 C C . LEU A 1 183 ? -3.660 7.052 -38.080 1.00 47.75 183 LEU A C 1
ATOM 1569 O O . LEU A 1 183 ? -3.689 8.204 -37.665 1.00 47.75 183 LEU A O 1
ATOM 1573 N N . GLY A 1 184 ? -2.506 6.402 -38.275 1.00 44.00 184 GLY A N 1
ATOM 1574 C CA . GLY A 1 184 ? -1.283 7.109 -38.681 1.00 44.00 184 GLY A CA 1
ATOM 1575 C C . GLY A 1 184 ? -0.491 7.843 -37.595 1.00 44.00 184 GLY A C 1
ATOM 1576 O O . GLY A 1 184 ? -0.079 8.976 -37.818 1.00 44.00 184 GLY A O 1
ATOM 1577 N N . GLY A 1 185 ? -0.204 7.199 -36.462 1.00 37.69 185 GLY A N 1
ATOM 1578 C CA . GLY A 1 185 ? 0.721 7.735 -35.457 1.00 37.69 185 GLY A CA 1
ATOM 1579 C C . GLY A 1 185 ? 1.561 6.641 -34.8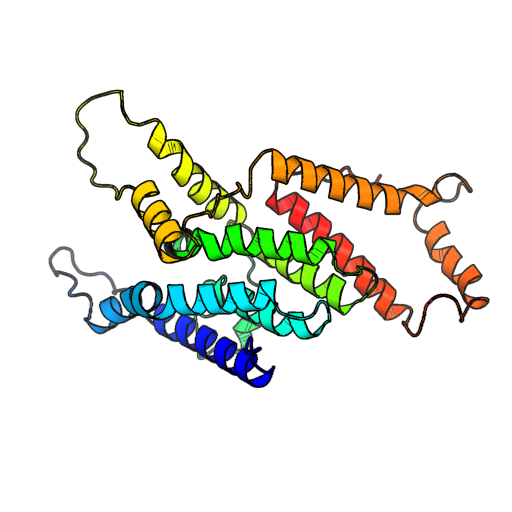06 1.00 37.69 185 GLY A C 1
ATOM 1580 O O . GLY A 1 185 ? 1.121 5.991 -33.864 1.00 37.69 185 GLY A O 1
ATOM 1581 N N . SER A 1 186 ? 2.774 6.424 -35.315 1.00 41.69 186 SER A N 1
ATOM 1582 C CA . SER A 1 186 ? 3.757 5.512 -34.725 1.00 41.69 186 SER A CA 1
ATOM 1583 C C . SER A 1 186 ? 4.377 6.138 -33.473 1.00 41.69 186 SER A C 1
ATOM 1585 O O . SER A 1 186 ? 5.424 6.778 -33.547 1.00 41.69 186 SER A O 1
ATOM 1587 N N . CYS A 1 187 ? 3.758 5.910 -32.318 1.00 37.69 187 CYS A N 1
ATOM 1588 C CA . CYS A 1 187 ? 4.422 6.013 -31.023 1.00 37.69 187 CYS A CA 1
ATOM 1589 C C . CYS A 1 187 ? 4.371 4.617 -30.398 1.00 37.69 187 CYS A C 1
ATOM 1591 O O . CYS A 1 187 ? 3.306 4.186 -29.959 1.00 37.69 187 CYS A O 1
ATOM 1593 N N . ILE A 1 188 ? 5.495 3.897 -30.375 1.00 40.72 188 ILE A N 1
ATOM 1594 C CA . ILE A 1 188 ? 5.627 2.625 -29.650 1.00 40.72 188 ILE A CA 1
ATOM 1595 C C . ILE A 1 188 ? 5.640 2.948 -28.148 1.00 40.72 188 ILE A C 1
ATOM 1597 O O . ILE A 1 188 ? 6.682 2.959 -27.502 1.00 40.72 188 ILE A O 1
ATOM 1601 N N . ALA A 1 189 ? 4.485 3.309 -27.592 1.00 44.44 189 ALA A N 1
ATOM 1602 C CA . ALA A 1 189 ? 4.287 3.265 -26.155 1.00 44.44 189 ALA A CA 1
ATOM 1603 C C . ALA A 1 189 ? 4.051 1.791 -25.789 1.00 44.44 189 ALA A C 1
ATOM 1605 O O . ALA A 1 189 ? 3.237 1.142 -26.453 1.00 44.44 189 ALA A O 1
ATOM 1606 N N . PRO A 1 190 ? 4.758 1.230 -24.791 1.00 54.50 190 PRO A N 1
ATOM 1607 C CA . PRO A 1 190 ? 4.512 -0.142 -24.367 1.00 54.50 190 PRO A CA 1
ATOM 1608 C C . PRO A 1 190 ? 3.034 -0.298 -23.989 1.00 54.50 190 PRO A C 1
ATOM 1610 O O . PRO A 1 190 ? 2.482 0.574 -23.313 1.00 54.50 190 PRO A O 1
ATOM 1613 N N . ASP A 1 191 ? 2.391 -1.385 -24.431 1.00 64.56 191 ASP A N 1
ATOM 1614 C CA . ASP A 1 191 ? 1.023 -1.714 -24.020 1.00 64.56 191 ASP A CA 1
ATOM 1615 C C . ASP A 1 191 ? 1.021 -1.952 -22.507 1.00 64.56 191 ASP A C 1
ATOM 1617 O O . ASP A 1 191 ? 1.386 -3.016 -22.001 1.00 64.56 191 ASP A O 1
ATOM 1621 N N . LEU A 1 192 ? 0.652 -0.912 -21.767 1.00 63.03 192 LEU A N 1
ATOM 1622 C CA . LEU A 1 192 ? 0.712 -0.912 -20.318 1.00 63.03 192 LEU A CA 1
ATOM 1623 C C . LEU A 1 192 ? -0.278 -1.910 -19.702 1.00 63.03 192 LEU A C 1
ATOM 1625 O O . LEU A 1 192 ? -0.029 -2.460 -18.629 1.00 63.03 192 LEU A O 1
ATOM 1629 N N . THR A 1 193 ? -1.361 -2.222 -20.413 1.00 68.38 193 THR A N 1
ATOM 1630 C CA . THR A 1 193 ? -2.293 -3.271 -20.001 1.00 68.38 193 THR A CA 1
ATOM 1631 C C . THR A 1 193 ? -1.689 -4.656 -20.205 1.00 68.38 193 THR A C 1
ATOM 1633 O O . THR A 1 193 ? -1.972 -5.558 -19.420 1.00 68.38 193 THR A O 1
ATOM 1636 N N . ALA A 1 194 ? -0.826 -4.859 -21.205 1.00 70.62 194 ALA A N 1
ATOM 1637 C CA . ALA A 1 194 ? -0.061 -6.100 -21.323 1.00 70.62 194 ALA A CA 1
ATOM 1638 C C . ALA A 1 194 ? 0.923 -6.270 -20.155 1.00 70.62 194 ALA A C 1
ATOM 1640 O O . ALA A 1 194 ? 0.942 -7.341 -19.553 1.00 70.62 194 ALA A O 1
ATOM 1641 N N . ILE A 1 195 ? 1.661 -5.217 -19.772 1.00 72.31 195 ILE A N 1
ATOM 1642 C CA . ILE A 1 195 ? 2.588 -5.257 -18.621 1.00 72.31 195 ILE A CA 1
ATOM 1643 C C . ILE A 1 195 ? 1.846 -5.674 -17.350 1.00 72.31 195 ILE A C 1
ATOM 1645 O O . ILE A 1 195 ? 2.272 -6.591 -16.654 1.00 72.31 195 ILE A O 1
ATOM 1649 N N . LEU A 1 196 ? 0.708 -5.046 -17.060 1.00 72.81 196 LEU A N 1
ATOM 1650 C CA . LEU A 1 196 ? -0.019 -5.323 -15.824 1.00 72.81 196 LEU A CA 1
ATOM 1651 C C . LEU A 1 196 ? -0.749 -6.676 -15.850 1.00 72.81 196 LEU A C 1
ATOM 1653 O O . LEU A 1 196 ? -0.834 -7.340 -14.819 1.00 72.81 196 LEU A O 1
ATOM 1657 N N . ARG A 1 197 ? -1.203 -7.151 -17.020 1.00 77.56 197 ARG A N 1
ATOM 1658 C CA . ARG A 1 197 ? -1.707 -8.530 -17.176 1.00 77.56 197 ARG A CA 1
ATOM 1659 C C . ARG A 1 197 ? -0.618 -9.571 -16.932 1.00 77.56 197 ARG A C 1
ATOM 1661 O O . ARG A 1 197 ? -0.887 -10.570 -16.269 1.00 77.56 197 ARG A O 1
ATOM 1668 N N . VAL A 1 198 ? 0.597 -9.323 -17.420 1.00 80.00 198 VAL A N 1
ATOM 1669 C CA . VAL A 1 198 ? 1.765 -10.164 -17.122 1.00 80.00 198 VAL A CA 1
ATOM 1670 C C . VAL A 1 198 ? 2.047 -10.150 -15.622 1.00 80.00 198 VAL A C 1
ATOM 1672 O O . VAL A 1 198 ? 2.187 -11.213 -15.033 1.00 80.00 198 VAL A O 1
ATOM 1675 N N . GLN A 1 199 ? 2.001 -8.986 -14.969 1.00 81.19 199 GLN A N 1
ATOM 1676 C CA . GLN A 1 199 ? 2.179 -8.906 -13.515 1.00 81.19 199 GLN A CA 1
ATOM 1677 C C . GLN A 1 199 ? 1.139 -9.703 -12.733 1.00 81.19 199 GLN A C 1
ATOM 1679 O O . GLN A 1 199 ? 1.511 -10.423 -11.811 1.00 81.19 199 GLN A O 1
ATOM 1684 N N . ILE A 1 200 ? -0.144 -9.612 -13.093 1.00 83.88 200 ILE A N 1
ATOM 1685 C CA . ILE A 1 200 ? -1.193 -10.424 -12.461 1.00 83.88 200 ILE A CA 1
ATOM 1686 C C . ILE A 1 200 ? -0.904 -11.911 -12.676 1.00 83.88 200 ILE A C 1
ATOM 1688 O O . ILE A 1 200 ? -0.907 -12.673 -11.716 1.00 83.88 200 ILE A O 1
ATOM 1692 N N . SER A 1 201 ? -0.589 -12.317 -13.906 1.00 83.94 201 SER A N 1
ATOM 1693 C CA . SER A 1 201 ? -0.272 -13.715 -14.215 1.00 83.94 201 SER A CA 1
ATOM 1694 C C . SER A 1 201 ? 0.972 -14.229 -13.478 1.00 83.94 201 SER A C 1
ATOM 1696 O O . SER A 1 201 ? 1.047 -15.414 -13.157 1.00 83.94 201 SER A O 1
ATOM 1698 N N . ASP A 1 202 ? 1.962 -13.370 -13.237 1.00 84.88 202 ASP A N 1
ATOM 1699 C CA . ASP A 1 202 ? 3.223 -13.750 -12.605 1.00 84.88 202 ASP A CA 1
ATOM 1700 C C . ASP A 1 202 ? 3.140 -13.769 -11.077 1.00 84.88 202 ASP A C 1
ATOM 1702 O O . ASP A 1 202 ? 3.803 -14.598 -10.439 1.00 84.88 202 ASP A O 1
ATOM 1706 N N . LEU A 1 203 ? 2.374 -12.846 -10.491 1.00 87.31 203 LEU A N 1
ATOM 1707 C CA . LEU A 1 203 ? 2.328 -12.600 -9.049 1.00 87.31 203 LEU A CA 1
ATOM 1708 C C . LEU A 1 203 ? 1.131 -13.254 -8.356 1.00 87.31 203 LEU A C 1
ATOM 1710 O O . LEU A 1 203 ? 1.260 -13.655 -7.198 1.00 87.31 203 LEU A O 1
ATOM 1714 N N . GLU A 1 204 ? -0.004 -13.372 -9.041 1.00 89.06 204 GLU A N 1
ATOM 1715 C CA . GLU A 1 204 ? -1.258 -13.867 -8.474 1.00 89.06 204 GLU A CA 1
ATOM 1716 C C . GLU A 1 204 ? -1.631 -15.259 -8.993 1.00 89.06 204 GLU A C 1
ATOM 1718 O O . GLU A 1 204 ? -1.009 -15.827 -9.893 1.00 89.06 204 GLU A O 1
ATOM 1723 N N . ARG A 1 205 ? -2.641 -15.859 -8.359 1.00 83.56 205 ARG A N 1
ATOM 1724 C CA . ARG A 1 205 ? -3.155 -17.173 -8.755 1.00 83.56 205 ARG A CA 1
ATOM 1725 C C . ARG A 1 205 ? -4.014 -17.061 -10.027 1.00 83.56 205 ARG A C 1
ATOM 1727 O O . ARG A 1 205 ? -4.594 -16.007 -10.269 1.00 83.56 205 ARG A O 1
ATOM 1734 N N . PRO A 1 206 ? -4.161 -18.138 -10.823 1.00 77.19 206 PRO A N 1
ATOM 1735 C CA . PRO A 1 206 ? -4.955 -18.106 -12.058 1.00 77.19 206 PRO A CA 1
ATOM 1736 C C . PRO A 1 206 ? -6.436 -17.734 -11.871 1.00 77.19 206 PRO A C 1
ATOM 1738 O O . PRO A 1 206 ? -7.081 -17.295 -12.817 1.00 77.19 206 PRO A O 1
ATOM 1741 N N . ASP A 1 207 ? -6.980 -17.929 -10.671 1.00 82.62 207 ASP A N 1
ATOM 1742 C CA . ASP A 1 207 ? -8.350 -17.590 -10.276 1.00 82.62 207 ASP A CA 1
ATOM 1743 C C . ASP A 1 207 ? -8.496 -16.165 -9.718 1.00 82.62 207 ASP A C 1
ATOM 1745 O O . ASP A 1 207 ? -9.601 -15.747 -9.372 1.00 82.62 207 ASP A O 1
ATOM 1749 N N . PHE A 1 208 ? -7.401 -15.407 -9.632 1.00 84.69 208 PHE A N 1
ATOM 1750 C CA . PHE A 1 208 ? -7.414 -14.059 -9.089 1.00 84.69 208 PHE A CA 1
ATOM 1751 C C . PHE A 1 208 ? -8.208 -13.101 -9.981 1.00 84.69 208 PHE A C 1
ATOM 1753 O O . PHE A 1 208 ? -7.913 -12.918 -11.164 1.00 84.69 208 PHE A O 1
ATOM 1760 N N . GLN A 1 209 ? -9.200 -12.445 -9.380 1.00 82.81 209 GLN A N 1
ATOM 1761 C CA . GLN A 1 209 ? -9.970 -11.382 -10.010 1.00 82.81 209 GLN A CA 1
ATOM 1762 C C . GLN A 1 209 ? -9.605 -10.061 -9.354 1.00 82.81 209 GLN A C 1
ATOM 1764 O O . GLN A 1 209 ? -9.829 -9.862 -8.163 1.00 82.81 209 GLN A O 1
ATOM 1769 N N . TYR A 1 210 ? -9.033 -9.163 -10.147 1.00 84.06 210 TYR A N 1
ATOM 1770 C CA . TYR A 1 210 ? -8.651 -7.850 -9.663 1.00 84.06 210 TYR A CA 1
ATOM 1771 C C . TYR A 1 210 ? -9.887 -6.991 -9.362 1.00 84.06 210 TYR A C 1
ATOM 1773 O O . TYR A 1 210 ? -10.739 -6.797 -10.233 1.00 84.06 210 TYR A O 1
ATOM 1781 N N . ILE A 1 211 ? -9.957 -6.448 -8.145 1.00 82.00 211 ILE A N 1
ATOM 1782 C CA . ILE A 1 211 ? -10.982 -5.493 -7.719 1.00 82.00 211 ILE A CA 1
ATOM 1783 C C . ILE A 1 211 ? -10.387 -4.085 -7.744 1.00 82.00 211 ILE A C 1
ATOM 1785 O O . ILE A 1 211 ? -9.284 -3.840 -7.257 1.00 82.00 211 ILE A O 1
ATOM 1789 N N . ASN A 1 212 ? -11.137 -3.148 -8.323 1.00 83.19 212 ASN A N 1
ATOM 1790 C CA . ASN A 1 212 ? -10.709 -1.759 -8.452 1.00 83.19 212 ASN A CA 1
ATOM 1791 C C . ASN A 1 212 ? -10.566 -1.072 -7.101 1.00 83.19 212 ASN A C 1
ATOM 1793 O O . ASN A 1 212 ? -11.539 -0.934 -6.354 1.00 83.19 212 ASN A O 1
ATOM 1797 N N . LEU A 1 213 ? -9.375 -0.539 -6.852 1.00 85.44 213 LEU A N 1
ATOM 1798 C CA . LEU A 1 213 ? -9.082 0.295 -5.703 1.00 85.44 213 LEU A CA 1
ATOM 1799 C C . LEU A 1 213 ? -9.951 1.558 -5.707 1.00 85.44 213 LEU A C 1
ATOM 1801 O O . LEU A 1 213 ? -10.486 1.905 -4.661 1.00 85.44 213 LEU A O 1
ATOM 1805 N N . PHE A 1 214 ? -10.155 2.206 -6.859 1.00 85.12 214 PHE A N 1
ATOM 1806 C CA . PHE A 1 214 ? -11.037 3.377 -7.000 1.00 85.12 214 PHE A CA 1
ATOM 1807 C C . PHE A 1 214 ? -12.345 3.036 -7.731 1.00 85.12 214 PHE A C 1
ATOM 1809 O O . PHE A 1 214 ? -12.901 3.842 -8.479 1.00 85.12 214 PHE A O 1
ATOM 1816 N N . GLY A 1 215 ? -12.824 1.801 -7.563 1.00 80.62 215 GLY A N 1
ATOM 1817 C CA . GLY A 1 215 ? -14.097 1.354 -8.117 1.00 80.62 215 GLY A CA 1
ATOM 1818 C C . GLY A 1 215 ? -15.297 1.743 -7.254 1.00 80.62 215 GLY A C 1
ATOM 1819 O O . GLY A 1 215 ? -15.182 1.959 -6.051 1.00 80.62 215 GLY A O 1
ATOM 1820 N N . ARG A 1 216 ? -16.494 1.695 -7.855 1.00 75.44 216 ARG A N 1
ATOM 1821 C CA . ARG A 1 216 ? -17.768 2.013 -7.176 1.00 75.44 216 ARG A CA 1
ATOM 1822 C C . ARG A 1 216 ? -18.025 1.197 -5.905 1.00 75.44 216 ARG A C 1
ATOM 1824 O O . ARG A 1 216 ? -18.684 1.686 -4.994 1.00 75.44 216 ARG A O 1
ATOM 1831 N N . GLN A 1 217 ? -17.563 -0.054 -5.867 1.00 74.88 217 GLN A N 1
ATOM 1832 C CA . GLN A 1 217 ? -17.716 -0.911 -4.691 1.00 74.88 217 GLN A CA 1
ATOM 1833 C C . GLN A 1 217 ? -16.897 -0.370 -3.517 1.00 74.88 217 GLN A C 1
ATOM 1835 O O . GLN A 1 217 ? -17.432 -0.208 -2.424 1.00 74.88 217 GLN A O 1
ATOM 1840 N N . THR A 1 218 ? -15.632 -0.039 -3.766 1.00 75.00 218 THR A N 1
ATOM 1841 C CA . THR A 1 218 ? -14.730 0.529 -2.765 1.00 75.00 218 THR A CA 1
ATOM 1842 C C . THR A 1 218 ? -15.264 1.868 -2.270 1.00 75.00 218 THR A C 1
ATOM 1844 O O . THR A 1 218 ? -15.378 2.056 -1.061 1.00 75.00 218 THR A O 1
ATOM 1847 N N . ASP A 1 219 ? -15.726 2.738 -3.176 1.00 74.38 219 ASP A N 1
ATOM 1848 C CA . ASP A 1 219 ? -16.370 4.008 -2.813 1.00 74.38 219 ASP A CA 1
ATOM 1849 C C . ASP A 1 219 ? -17.558 3.801 -1.859 1.00 74.38 219 ASP A C 1
ATOM 1851 O O . ASP A 1 219 ? -17.655 4.469 -0.828 1.00 74.38 219 ASP A O 1
ATOM 1855 N N . ALA A 1 220 ? -18.448 2.847 -2.157 1.00 75.75 220 ALA A N 1
ATOM 1856 C CA . ALA A 1 220 ? -19.598 2.544 -1.306 1.00 75.75 220 ALA A CA 1
ATOM 1857 C C . ALA A 1 220 ? -19.178 2.039 0.087 1.00 75.75 220 ALA A C 1
ATOM 1859 O O . ALA A 1 220 ? -19.755 2.458 1.092 1.00 75.75 220 ALA A O 1
ATOM 1860 N N . GLU A 1 221 ? -18.156 1.182 0.162 1.00 76.00 221 GLU A N 1
ATOM 1861 C CA . GLU A 1 221 ? -17.611 0.691 1.432 1.00 76.00 221 GLU A CA 1
ATOM 1862 C C . GLU A 1 221 ? -16.996 1.820 2.270 1.00 76.00 221 GLU A C 1
ATOM 1864 O O . GLU A 1 221 ? -17.190 1.864 3.486 1.00 76.00 221 GLU A O 1
ATOM 1869 N N . ILE A 1 222 ? -16.306 2.768 1.634 1.00 73.56 222 ILE A N 1
ATOM 1870 C CA . ILE A 1 222 ? -15.705 3.927 2.308 1.00 73.56 222 ILE A CA 1
ATOM 1871 C C . ILE A 1 222 ? -16.779 4.885 2.807 1.00 73.56 222 ILE A C 1
ATOM 1873 O O . ILE A 1 222 ? -16.689 5.363 3.937 1.00 73.56 222 ILE A O 1
ATOM 1877 N N . HIS A 1 223 ? -17.813 5.143 2.005 1.00 73.50 223 HIS A N 1
ATOM 1878 C CA . HIS A 1 223 ? -18.953 5.949 2.431 1.00 73.50 223 HIS A CA 1
ATOM 1879 C C . HIS A 1 223 ? -19.677 5.315 3.622 1.00 73.50 223 HIS A C 1
ATOM 1881 O O . HIS A 1 223 ? -19.960 6.010 4.595 1.00 73.50 223 HIS A O 1
ATOM 1887 N N . ALA A 1 224 ? -19.904 3.999 3.597 1.00 74.62 224 ALA A N 1
ATOM 1888 C CA . ALA A 1 224 ? -20.500 3.279 4.718 1.00 74.62 224 ALA A CA 1
ATOM 1889 C C . ALA A 1 224 ? -19.617 3.336 5.977 1.00 74.62 224 ALA A C 1
ATOM 1891 O O . ALA A 1 224 ? -20.120 3.600 7.069 1.00 74.62 224 ALA A O 1
ATOM 1892 N N . ALA A 1 225 ? -18.301 3.145 5.833 1.00 70.81 225 ALA A N 1
ATOM 1893 C CA . ALA A 1 225 ? -17.350 3.233 6.940 1.00 70.81 225 ALA A CA 1
ATOM 1894 C C . ALA A 1 225 ? -17.287 4.647 7.538 1.00 70.81 225 ALA A C 1
ATOM 1896 O O . ALA A 1 225 ? -17.269 4.800 8.759 1.00 70.81 225 ALA A O 1
ATOM 1897 N N . LYS A 1 226 ? -17.310 5.679 6.686 1.00 71.12 226 LYS A N 1
ATOM 1898 C CA . LYS A 1 226 ? -17.384 7.081 7.104 1.00 71.12 226 LYS A CA 1
ATOM 1899 C C . LYS A 1 226 ? -18.665 7.341 7.898 1.00 71.12 226 LYS A C 1
ATOM 1901 O O . LYS A 1 226 ? -18.576 7.832 9.017 1.00 71.12 226 LYS A O 1
ATOM 1906 N N . SER A 1 227 ? -19.829 6.965 7.367 1.00 70.19 227 SER A N 1
ATOM 1907 C CA . SER A 1 227 ? -21.114 7.175 8.046 1.00 70.19 227 SER A CA 1
ATOM 1908 C C . SER A 1 227 ? -21.226 6.400 9.360 1.00 70.19 227 SER A C 1
ATOM 1910 O O . SER A 1 227 ? -21.769 6.929 10.322 1.00 70.19 227 SER A O 1
ATOM 1912 N N . ALA A 1 228 ? -20.685 5.180 9.445 1.00 69.25 228 ALA A N 1
ATOM 1913 C CA . ALA A 1 228 ? -20.648 4.416 10.693 1.00 69.25 228 ALA A CA 1
ATOM 1914 C C . ALA A 1 228 ? -19.795 5.108 11.766 1.00 69.25 228 ALA A C 1
ATOM 1916 O O . ALA A 1 228 ? -20.154 5.125 12.946 1.00 69.25 228 ALA A O 1
ATOM 1917 N N . LEU A 1 229 ? -18.678 5.710 11.360 1.00 64.31 229 LEU A N 1
ATOM 1918 C CA . LEU A 1 229 ? -17.815 6.434 12.277 1.00 64.31 229 LEU A CA 1
ATOM 1919 C C . LEU A 1 229 ? -18.408 7.794 12.677 1.00 64.31 229 LEU A C 1
ATOM 1921 O O . LEU A 1 229 ? -18.365 8.138 13.852 1.00 64.31 229 LEU A O 1
ATOM 1925 N N . GLU A 1 230 ? -19.026 8.525 11.746 1.00 64.06 230 GLU A N 1
ATOM 1926 C CA . GLU A 1 230 ? -19.774 9.757 12.043 1.00 64.06 230 GLU A CA 1
ATOM 1927 C C . GLU A 1 230 ? -20.967 9.483 12.975 1.00 64.06 230 GLU A C 1
ATOM 1929 O O . GLU A 1 230 ? -21.174 10.228 13.926 1.00 64.06 230 GLU A O 1
ATOM 1934 N N . ALA A 1 231 ? -21.706 8.386 12.781 1.00 58.69 231 ALA A N 1
ATOM 1935 C CA . ALA A 1 231 ? -22.801 7.986 13.669 1.00 58.69 231 ALA A CA 1
ATOM 1936 C C . ALA A 1 231 ? -22.306 7.640 15.084 1.00 58.69 231 ALA A C 1
ATOM 1938 O O . ALA A 1 231 ? -22.926 8.027 16.070 1.00 58.69 231 ALA A O 1
ATOM 1939 N N . THR A 1 232 ? -21.141 6.991 15.187 1.00 52.81 232 THR A N 1
ATOM 1940 C CA . THR A 1 232 ? -20.477 6.727 16.478 1.00 52.81 232 THR A CA 1
ATOM 1941 C C . THR A 1 232 ? -20.064 8.032 17.184 1.00 52.81 232 THR A C 1
ATOM 1943 O O . THR A 1 232 ? -19.982 8.073 18.409 1.00 52.81 232 THR A O 1
ATOM 1946 N N . VAL A 1 233 ? -19.830 9.110 16.426 1.00 48.84 233 VAL A N 1
ATOM 1947 C CA . VAL A 1 233 ? -19.529 10.458 16.943 1.00 48.84 233 VAL A CA 1
ATOM 1948 C C . VAL A 1 233 ? -20.808 11.256 17.274 1.00 48.84 233 VAL A C 1
ATOM 1950 O O . VAL A 1 233 ? -20.789 12.047 18.213 1.00 48.84 233 VAL A O 1
ATOM 1953 N N . GLN A 1 234 ? -21.922 11.037 16.560 1.00 41.28 234 GLN A N 1
ATOM 1954 C CA . GLN A 1 234 ? -23.196 11.775 16.697 1.00 41.28 234 GLN A CA 1
ATOM 1955 C C . GLN A 1 234 ? -24.225 11.169 17.674 1.00 41.28 234 GLN A C 1
ATOM 1957 O O . GLN A 1 234 ? -25.186 11.844 18.049 1.00 41.28 234 GLN A O 1
ATOM 1962 N N . GLU A 1 235 ? -24.035 9.945 18.172 1.00 36.22 235 GLU A N 1
ATOM 1963 C CA . GLU A 1 235 ? -24.960 9.347 19.149 1.00 36.22 235 GLU A CA 1
ATOM 1964 C C . GLU A 1 235 ? -25.094 10.023 20.547 1.00 36.22 235 GLU A C 1
ATOM 1966 O O . GLU A 1 235 ? -26.021 9.627 21.262 1.00 36.22 235 GLU A O 1
ATOM 1971 N N . PRO A 1 236 ? -24.336 11.061 20.991 1.00 37.47 236 PRO A N 1
ATOM 1972 C CA . PRO A 1 236 ? -24.604 11.684 22.291 1.00 37.47 236 PRO A CA 1
ATOM 1973 C C . PRO A 1 236 ? -25.594 12.868 22.241 1.00 37.47 236 PRO A C 1
ATOM 1975 O O . PRO A 1 236 ? -25.916 13.426 23.289 1.00 37.47 236 PRO A O 1
ATOM 1978 N N . GLU A 1 237 ? -26.115 13.280 21.078 1.00 33.38 237 GLU A N 1
ATOM 1979 C CA . GLU A 1 237 ? -26.791 14.588 20.947 1.00 33.38 237 GLU A CA 1
ATOM 1980 C C . GLU A 1 237 ? -28.215 14.708 21.523 1.00 33.38 237 GLU A C 1
ATOM 1982 O O . GLU A 1 237 ? -28.772 15.805 21.553 1.00 33.38 237 GLU A O 1
ATOM 1987 N N . LYS A 1 238 ? -28.848 13.644 22.038 1.00 33.22 238 LYS A N 1
ATOM 1988 C CA . LYS A 1 238 ? -30.235 13.767 22.541 1.00 33.22 238 LYS A CA 1
ATOM 1989 C C . LYS A 1 238 ? -30.403 14.246 23.983 1.00 33.22 238 LYS A C 1
ATOM 1991 O O . LYS A 1 238 ? -31.550 14.347 24.423 1.00 33.22 238 LYS A O 1
ATOM 1996 N N . LYS A 1 239 ? -29.344 14.606 24.717 1.00 30.81 239 LYS A N 1
ATOM 1997 C CA . LYS A 1 239 ? -29.505 15.314 26.001 1.00 30.81 239 LYS A CA 1
ATOM 1998 C C . LYS A 1 239 ? -28.420 16.360 26.256 1.00 30.81 239 LYS A C 1
ATOM 2000 O O . LYS A 1 239 ? -27.253 16.028 26.398 1.00 30.81 239 LYS A O 1
ATOM 2005 N N . SER A 1 240 ? -28.905 17.580 26.499 1.00 30.72 240 SER A N 1
ATOM 2006 C CA . SER A 1 240 ? -28.257 18.714 27.170 1.00 30.72 240 SER A CA 1
ATOM 2007 C C . SER A 1 240 ? -27.526 19.721 26.278 1.00 30.72 240 SER A C 1
ATOM 2009 O O . SER A 1 240 ? -26.344 19.594 25.972 1.00 30.72 240 SER A O 1
ATOM 2011 N N . GLU A 1 241 ? -28.251 20.805 25.993 1.00 35.84 241 GLU A N 1
ATOM 2012 C CA . GLU A 1 241 ? -27.781 22.104 25.510 1.00 35.84 241 GLU A CA 1
ATOM 2013 C C . GLU A 1 241 ? -26.708 22.706 26.433 1.00 35.84 241 GLU A C 1
ATOM 2015 O O . GLU A 1 241 ? -26.985 23.543 27.290 1.00 35.84 241 GLU A O 1
ATOM 2020 N N . LYS A 1 242 ? -25.454 22.303 26.237 1.00 31.50 242 LYS A N 1
ATOM 2021 C CA . LYS A 1 242 ? -24.276 23.161 26.400 1.00 31.50 242 LYS A CA 1
ATOM 2022 C C . LYS A 1 242 ? -23.289 22.753 25.317 1.00 31.50 242 LYS A C 1
ATOM 2024 O O . LYS A 1 242 ? -22.835 21.617 25.317 1.00 31.50 242 LYS A O 1
ATOM 2029 N N . SER A 1 243 ? -23.048 23.690 24.398 1.00 34.69 243 SER A N 1
ATOM 2030 C CA . SER A 1 243 ? -22.019 23.730 23.350 1.00 34.69 243 SER A CA 1
ATOM 2031 C C . SER A 1 243 ? -21.069 22.526 23.296 1.00 34.69 243 SER A C 1
ATOM 2033 O O . SER A 1 243 ? -20.369 22.235 24.270 1.00 34.69 243 SER A O 1
ATOM 2035 N N . GLY A 1 244 ? -21.020 21.896 22.117 1.00 44.66 244 GLY A N 1
ATOM 2036 C CA . GLY A 1 244 ? -20.240 20.706 21.783 1.00 44.66 244 GLY A CA 1
ATOM 2037 C C . GLY A 1 244 ? -18.819 20.670 22.355 1.00 44.66 244 GLY A C 1
ATOM 2038 O O . GLY A 1 244 ? -18.183 21.694 22.593 1.00 44.66 244 GLY A O 1
ATOM 2039 N N . PHE A 1 245 ? -18.349 19.443 22.583 1.00 40.31 245 PHE A N 1
ATOM 2040 C CA . PHE A 1 245 ? -17.149 19.029 23.326 1.00 40.31 245 PHE A CA 1
ATOM 2041 C C . PHE A 1 245 ? -17.237 19.063 24.860 1.00 40.31 245 PHE A C 1
ATOM 2043 O O . PHE A 1 245 ? -16.697 18.150 25.484 1.00 40.31 245 PHE A O 1
ATOM 2050 N N . ALA A 1 246 ? -17.957 19.987 25.505 1.00 40.12 246 ALA A N 1
ATOM 2051 C CA . ALA A 1 246 ? -18.000 20.012 26.977 1.00 40.12 246 ALA A CA 1
ATOM 2052 C C . ALA A 1 246 ? -18.716 18.789 27.589 1.00 40.12 246 ALA A C 1
ATOM 2054 O O . ALA A 1 246 ? -18.256 18.263 28.596 1.00 40.12 246 ALA A O 1
ATOM 2055 N N . ALA A 1 247 ? -19.777 18.277 26.957 1.00 38.94 247 ALA A N 1
ATOM 2056 C CA . ALA A 1 247 ? -20.522 17.115 27.459 1.00 38.94 247 ALA A CA 1
ATOM 2057 C C . ALA A 1 247 ? -19.734 15.790 27.367 1.00 38.94 247 ALA A C 1
ATOM 2059 O O . ALA A 1 247 ? -19.931 14.895 28.183 1.00 38.94 247 ALA A O 1
ATOM 2060 N N . PHE A 1 248 ? -18.795 15.675 26.417 1.00 40.50 248 PHE A N 1
ATOM 2061 C CA . PHE A 1 248 ? -17.908 14.508 26.299 1.00 40.50 248 PHE A CA 1
ATOM 2062 C C . PHE A 1 248 ? -16.716 14.598 27.267 1.00 40.50 248 PHE A C 1
ATOM 2064 O O . PHE A 1 248 ? -16.257 13.582 27.787 1.00 40.50 248 PHE A O 1
ATOM 2071 N N . PHE A 1 249 ? -16.247 15.815 27.567 1.00 41.19 249 PHE A N 1
ATOM 2072 C CA . PHE A 1 249 ? -15.287 16.061 28.648 1.00 41.19 249 PHE A CA 1
ATOM 2073 C C . PHE A 1 249 ? -15.920 15.936 30.044 1.00 41.19 249 PHE A C 1
ATOM 2075 O O . PHE A 1 249 ? -15.222 15.539 30.972 1.00 41.19 249 PHE A O 1
ATOM 2082 N N . ASP A 1 250 ? -17.231 16.159 30.192 1.00 40.94 250 ASP A N 1
ATOM 2083 C CA . ASP A 1 250 ? -17.973 15.870 31.429 1.00 40.94 250 ASP A CA 1
ATOM 2084 C C . ASP A 1 250 ? -18.164 14.363 31.655 1.00 40.94 250 ASP A C 1
ATOM 2086 O O . ASP A 1 250 ? -18.421 13.924 32.767 1.00 40.94 250 ASP A O 1
ATOM 2090 N N . MET A 1 251 ? -17.914 13.508 30.656 1.00 32.56 251 MET A N 1
ATOM 2091 C CA . MET A 1 251 ? -17.850 12.075 30.935 1.00 32.56 251 MET A CA 1
ATOM 2092 C C . MET A 1 251 ? -16.622 11.718 31.779 1.00 32.56 251 MET A C 1
ATOM 2094 O O . MET A 1 251 ? -16.659 10.715 32.482 1.00 32.56 251 MET A O 1
ATOM 2098 N N . SER A 1 252 ? -15.574 12.559 31.825 1.00 39.78 252 SER A N 1
ATOM 2099 C CA . SER A 1 252 ? -14.463 12.351 32.764 1.00 39.78 252 SER A CA 1
ATOM 2100 C C . SER A 1 252 ? -14.890 12.490 34.229 1.00 39.78 252 SER A C 1
ATOM 2102 O O . SER A 1 252 ? -14.230 11.899 35.077 1.00 39.78 252 SER A O 1
ATOM 2104 N N . SER A 1 253 ? -15.976 13.219 34.525 1.00 37.44 253 SER A N 1
ATOM 2105 C CA . SER A 1 253 ? -16.531 13.347 35.880 1.00 37.44 253 SER A CA 1
ATOM 2106 C C . SER A 1 253 ? -17.427 12.153 36.254 1.00 37.44 253 SER A C 1
ATOM 2108 O O . SER A 1 253 ? -17.489 11.768 37.417 1.00 37.44 253 SER A O 1
ATOM 2110 N N . TYR A 1 254 ? -18.025 11.477 35.262 1.00 36.62 254 TYR A N 1
ATOM 2111 C CA . TYR A 1 254 ? -18.703 10.180 35.427 1.00 36.62 254 TYR A CA 1
ATOM 2112 C C . TYR A 1 254 ? -17.743 8.972 35.391 1.00 36.62 254 TYR A C 1
ATOM 2114 O O . TYR A 1 254 ? -18.087 7.891 35.871 1.00 36.62 254 TYR A O 1
ATOM 2122 N N . PHE A 1 255 ? -16.539 9.129 34.828 1.00 36.28 255 PHE A N 1
ATOM 2123 C CA . PHE A 1 255 ? -15.506 8.085 34.755 1.00 36.28 255 PHE A CA 1
ATOM 2124 C C . PHE A 1 255 ? -14.644 7.971 36.015 1.00 36.28 255 PHE A C 1
ATOM 2126 O O . PHE A 1 255 ? -13.927 6.980 36.160 1.00 36.28 255 PHE A O 1
ATOM 2133 N N . GLU A 1 256 ? -14.729 8.935 36.931 1.00 38.78 256 GLU A N 1
ATOM 2134 C CA . GLU A 1 256 ? -14.003 8.887 38.204 1.00 38.78 256 GLU A CA 1
ATOM 2135 C C . GLU A 1 256 ? -14.536 7.767 39.120 1.00 38.78 256 GLU A C 1
ATOM 2137 O O . GLU A 1 256 ? -13.772 7.179 39.883 1.00 38.78 256 GLU A O 1
ATOM 2142 N N . ASP A 1 257 ? -15.805 7.367 38.947 1.00 34.22 257 ASP A N 1
ATOM 2143 C CA . ASP A 1 257 ? -16.469 6.352 39.780 1.00 34.22 257 ASP A CA 1
ATOM 2144 C C . ASP A 1 257 ? -16.543 4.948 39.143 1.00 34.22 257 ASP A C 1
ATOM 2146 O O . ASP A 1 257 ? -16.989 3.989 39.775 1.00 34.22 257 ASP A O 1
ATOM 2150 N N . ASN A 1 258 ? -16.082 4.777 37.895 1.00 33.75 258 ASN A N 1
ATOM 2151 C CA . ASN A 1 258 ? -16.181 3.497 37.180 1.00 33.75 258 ASN A CA 1
ATOM 2152 C C . ASN A 1 258 ? -14.845 3.020 36.592 1.00 33.75 258 ASN A C 1
ATOM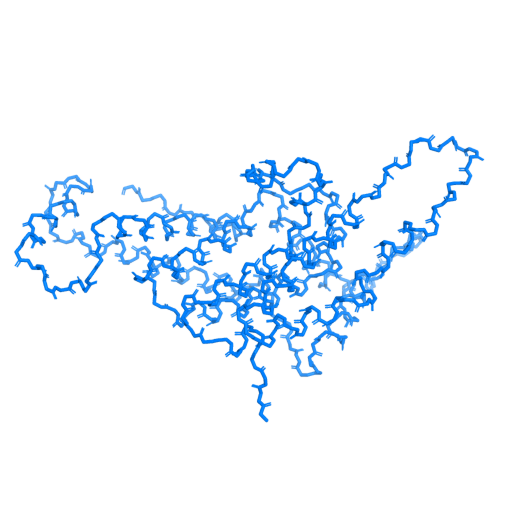 2154 O O . ASN A 1 258 ? -14.756 2.568 35.447 1.00 33.75 258 ASN A O 1
ATOM 2158 N N . SER A 1 259 ? -13.810 3.037 37.438 1.00 36.28 259 SER A N 1
ATOM 2159 C CA . SER A 1 259 ? -12.453 2.498 37.219 1.00 36.28 259 SER A CA 1
ATOM 2160 C C . SER A 1 259 ? -12.378 0.996 36.875 1.00 36.28 259 SER A C 1
ATOM 2162 O O . SER A 1 259 ? -11.299 0.407 36.874 1.00 36.28 259 SER A O 1
ATOM 2164 N N . LYS A 1 260 ? -13.511 0.349 36.572 1.00 36.91 260 LYS A N 1
ATOM 2165 C CA . LYS A 1 260 ? -13.614 -1.082 36.260 1.00 36.91 260 LYS A CA 1
ATOM 2166 C C . LYS A 1 260 ? -14.131 -1.401 34.852 1.00 36.91 260 LYS A C 1
ATOM 2168 O O . LYS A 1 260 ? -14.107 -2.570 34.483 1.00 36.91 260 LYS A O 1
ATOM 2173 N N . ALA A 1 261 ? -14.585 -0.418 34.065 1.00 42.06 261 ALA A N 1
ATOM 2174 C CA . ALA A 1 261 ? -15.234 -0.692 32.772 1.00 42.06 261 ALA A CA 1
ATOM 2175 C C . ALA A 1 261 ? -14.288 -0.669 31.554 1.00 42.06 261 ALA A C 1
ATOM 2177 O O . ALA A 1 261 ? -14.562 -1.328 30.552 1.00 42.06 261 ALA A O 1
ATOM 2178 N N . TYR A 1 262 ? -13.159 0.035 31.639 1.00 43.78 262 TYR A N 1
ATOM 2179 C CA . TYR A 1 262 ? -12.145 0.075 30.585 1.00 43.78 262 TYR A CA 1
ATOM 2180 C C . TYR A 1 262 ? -10.886 -0.586 31.121 1.00 43.78 262 TYR A C 1
ATOM 2182 O O . TYR A 1 262 ? -10.154 0.009 31.905 1.00 43.78 262 TYR A O 1
ATOM 2190 N N . GLY A 1 263 ? -10.677 -1.850 30.755 1.00 44.28 263 GLY A N 1
ATOM 2191 C CA . GLY A 1 263 ? -9.489 -2.592 31.156 1.00 44.28 263 GLY A CA 1
ATOM 2192 C C . GLY A 1 263 ? -8.217 -1.796 30.863 1.00 44.28 263 GLY A C 1
ATOM 2193 O O . GLY A 1 263 ? -7.985 -1.419 29.720 1.00 44.28 263 GLY A O 1
ATOM 2194 N N . ASP A 1 264 ? -7.442 -1.542 31.916 1.00 56.19 264 ASP A N 1
ATOM 2195 C CA . ASP A 1 264 ? -6.010 -1.203 31.957 1.00 56.19 264 ASP A CA 1
ATOM 2196 C C . ASP A 1 264 ? -5.476 -0.035 31.090 1.00 56.19 264 ASP A C 1
ATOM 2198 O O . ASP A 1 264 ? -4.287 0.263 31.141 1.00 56.19 264 ASP A O 1
ATOM 2202 N N . MET A 1 265 ? -6.300 0.664 30.302 1.00 61.56 265 MET A N 1
ATOM 2203 C CA . MET A 1 265 ? -5.836 1.770 29.453 1.00 61.56 265 MET A CA 1
ATOM 2204 C C . MET A 1 265 ? -5.883 3.114 30.173 1.00 61.56 265 MET A C 1
ATOM 2206 O O . MET A 1 265 ? -6.905 3.527 30.724 1.00 61.56 265 MET A O 1
ATOM 2210 N N . SER A 1 266 ? -4.781 3.854 30.083 1.00 76.94 266 SER A N 1
ATOM 2211 C CA . SER A 1 266 ? -4.702 5.215 30.604 1.00 76.94 266 SER A CA 1
ATOM 2212 C C . SER A 1 266 ? -5.518 6.200 29.756 1.00 76.94 266 SER A C 1
ATOM 2214 O O . SER A 1 266 ? -5.657 6.061 28.538 1.00 76.94 266 SER A O 1
ATOM 2216 N N . VAL A 1 267 ? -5.980 7.290 30.376 1.00 75.19 267 VAL A N 1
ATOM 2217 C CA . VAL A 1 267 ? -6.682 8.395 29.688 1.00 75.19 267 VAL A CA 1
ATOM 2218 C C . VAL A 1 267 ? -5.858 8.965 28.520 1.00 75.19 267 VAL A C 1
ATOM 2220 O O . VAL A 1 267 ? -6.404 9.394 27.503 1.00 75.19 267 VAL A O 1
ATOM 2223 N N . VAL A 1 268 ? -4.526 8.952 28.631 1.00 78.25 268 VAL A N 1
ATOM 2224 C CA . VAL A 1 268 ? -3.610 9.416 27.576 1.00 78.25 268 VAL A CA 1
ATOM 2225 C C . VAL A 1 268 ? -3.629 8.485 26.361 1.00 78.25 268 VAL A C 1
ATOM 2227 O O . VAL A 1 268 ? -3.561 8.955 25.225 1.00 78.25 268 VAL A O 1
ATOM 2230 N N . GLU A 1 269 ? -3.727 7.174 26.570 1.00 74.81 269 GLU A N 1
ATOM 2231 C CA . GLU A 1 269 ? -3.783 6.194 25.482 1.00 74.81 269 GLU A CA 1
ATOM 2232 C C . GLU A 1 269 ? -5.107 6.262 24.735 1.00 74.81 269 GLU A C 1
ATOM 2234 O O . GLU A 1 269 ? -5.100 6.249 23.505 1.00 74.81 269 GLU A O 1
ATOM 2239 N N . VAL A 1 270 ? -6.216 6.454 25.453 1.00 76.88 270 VAL A N 1
ATOM 2240 C CA . VAL A 1 270 ? -7.532 6.689 24.843 1.00 76.88 270 VAL A CA 1
ATOM 2241 C C . VAL A 1 270 ? -7.494 7.918 23.928 1.00 76.88 270 VAL A C 1
ATOM 2243 O O . VAL A 1 270 ? -7.910 7.839 22.773 1.00 76.88 270 VAL A O 1
ATOM 2246 N N . LYS A 1 271 ? -6.898 9.033 24.378 1.00 78.00 271 LYS A N 1
ATOM 2247 C CA . LYS A 1 271 ? -6.728 10.237 23.539 1.00 78.00 271 LYS A CA 1
ATOM 2248 C C . LYS A 1 271 ? -5.914 9.964 22.271 1.00 78.00 271 LYS A C 1
ATOM 2250 O O . LYS A 1 271 ? -6.239 10.478 21.204 1.00 78.00 271 LYS A O 1
ATOM 2255 N N . LYS A 1 272 ? -4.860 9.147 22.364 1.00 83.31 272 LYS A N 1
ATOM 2256 C CA . LYS A 1 272 ? -4.039 8.777 21.199 1.00 83.31 272 LYS A CA 1
ATOM 2257 C C . LYS A 1 272 ? -4.794 7.885 20.215 1.00 83.31 272 LYS A C 1
ATOM 2259 O O . LYS A 1 272 ? -4.639 8.082 19.013 1.00 83.31 272 LYS A O 1
ATOM 2264 N N . VAL A 1 273 ? -5.595 6.936 20.708 1.00 82.12 273 VAL A N 1
ATOM 2265 C CA . VAL A 1 273 ? -6.470 6.097 19.870 1.00 82.12 273 VAL A CA 1
ATOM 2266 C C . VAL A 1 273 ? -7.384 6.990 19.040 1.00 82.12 273 VAL A C 1
ATOM 2268 O O . VAL A 1 273 ? -7.368 6.893 17.817 1.00 82.12 273 VAL A O 1
ATOM 2271 N N . ILE A 1 274 ? -8.105 7.904 19.697 1.00 79.06 274 ILE A N 1
ATOM 2272 C CA . ILE A 1 274 ? -9.049 8.817 19.041 1.00 79.06 274 ILE A CA 1
ATOM 2273 C C . ILE A 1 274 ? -8.339 9.645 17.967 1.00 79.06 274 ILE A C 1
ATOM 2275 O O . ILE A 1 274 ? -8.729 9.597 16.805 1.00 79.06 274 ILE A O 1
ATOM 2279 N N . ASN A 1 275 ? -7.227 10.298 18.315 1.00 83.62 275 ASN A N 1
ATOM 2280 C CA . ASN A 1 275 ? -6.468 11.109 17.364 1.00 83.62 275 ASN A CA 1
ATOM 2281 C C . ASN A 1 275 ? -5.975 10.298 16.145 1.00 83.62 275 ASN A C 1
ATOM 2283 O O . ASN A 1 275 ? -5.987 10.792 15.021 1.00 83.62 275 ASN A O 1
ATOM 2287 N N . HIS A 1 276 ? -5.553 9.042 16.327 1.00 86.31 276 HIS A N 1
ATOM 2288 C CA . HIS A 1 276 ? -5.175 8.189 15.194 1.00 86.31 276 HIS A CA 1
ATOM 2289 C C . HIS A 1 276 ? -6.366 7.843 14.296 1.00 86.31 276 HIS A C 1
ATOM 2291 O O . HIS A 1 276 ? -6.217 7.833 13.072 1.00 86.31 276 HIS A O 1
ATOM 2297 N N . LEU A 1 277 ? -7.539 7.583 14.872 1.00 84.62 277 LEU A N 1
ATOM 2298 C CA . LEU A 1 277 ? -8.747 7.285 14.106 1.00 84.62 277 LEU A CA 1
ATOM 2299 C C . LEU A 1 277 ? -9.255 8.522 13.347 1.00 84.62 277 LEU A C 1
ATOM 2301 O O . LEU A 1 277 ? -9.545 8.417 12.159 1.00 84.62 277 LEU A O 1
ATOM 2305 N N . GLU A 1 278 ? -9.261 9.705 13.961 1.00 81.94 278 GLU A N 1
ATOM 2306 C CA . GLU A 1 278 ? -9.639 10.963 13.293 1.00 81.94 278 GLU A CA 1
ATOM 2307 C C . GLU A 1 278 ? -8.722 11.289 12.103 1.00 81.94 278 GLU A C 1
ATOM 2309 O O . GLU A 1 278 ? -9.179 11.615 11.001 1.00 81.94 278 GLU A O 1
ATOM 2314 N N . GLN A 1 279 ? -7.407 11.134 12.289 1.00 86.50 279 GLN A N 1
ATOM 2315 C CA . GLN A 1 279 ? -6.441 11.313 11.204 1.00 86.50 279 GLN A CA 1
ATOM 2316 C C . GLN A 1 279 ? -6.634 10.267 10.100 1.00 86.50 279 GLN A C 1
ATOM 2318 O O . GLN A 1 279 ? -6.539 10.597 8.920 1.00 86.50 279 GLN A O 1
ATOM 2323 N N . THR A 1 280 ? -6.961 9.021 10.459 1.00 87.06 280 THR A N 1
ATOM 2324 C CA . THR A 1 280 ? -7.264 7.951 9.493 1.00 87.06 280 THR A CA 1
ATOM 2325 C C . THR A 1 280 ? -8.419 8.339 8.574 1.00 87.06 280 THR A C 1
ATOM 2327 O O . THR A 1 280 ? -8.299 8.211 7.357 1.00 87.06 280 THR A O 1
ATOM 2330 N N . VAL A 1 281 ? -9.514 8.852 9.138 1.00 84.50 281 VAL A N 1
ATOM 2331 C CA . VAL A 1 281 ? -10.685 9.302 8.366 1.00 84.50 281 VAL A CA 1
ATOM 2332 C C . VAL A 1 281 ? -10.299 10.411 7.414 1.00 84.50 281 VAL A C 1
ATOM 2334 O O . VAL A 1 281 ? -10.609 10.343 6.230 1.00 84.50 281 VAL A O 1
ATOM 2337 N N . THR A 1 282 ? -9.580 11.410 7.924 1.00 87.12 282 THR A N 1
ATOM 2338 C CA . THR A 1 282 ? -9.135 12.552 7.126 1.00 87.12 282 THR A CA 1
ATOM 2339 C C . THR A 1 282 ? -8.301 12.091 5.934 1.00 87.12 282 THR A C 1
ATOM 2341 O O . THR A 1 282 ? -8.545 12.503 4.800 1.00 87.12 282 THR A O 1
ATOM 2344 N N . HIS A 1 283 ? -7.362 11.177 6.168 1.00 89.25 283 HIS A N 1
ATOM 2345 C CA . HIS A 1 283 ? -6.506 10.614 5.132 1.00 89.25 283 HIS A CA 1
ATOM 2346 C C . HIS A 1 283 ? -7.273 9.757 4.114 1.00 89.25 283 HIS A C 1
ATOM 2348 O O . HIS A 1 283 ? -7.022 9.878 2.915 1.00 89.25 283 HIS A O 1
ATOM 2354 N N . PHE A 1 284 ? -8.241 8.938 4.535 1.00 87.06 284 PHE A N 1
ATOM 2355 C CA . PHE A 1 284 ? -9.070 8.185 3.587 1.00 87.06 284 PHE A CA 1
ATOM 2356 C C . PHE A 1 284 ? -10.003 9.085 2.776 1.00 87.06 284 PHE A C 1
ATOM 2358 O O . PHE A 1 284 ? -10.111 8.904 1.564 1.00 87.06 284 PHE A O 1
ATOM 2365 N N . CYS A 1 285 ? -10.592 10.112 3.388 1.00 84.81 285 CYS A N 1
ATOM 2366 C CA . CYS A 1 285 ? -11.348 11.131 2.664 1.00 84.81 285 CYS A CA 1
ATOM 2367 C C . CYS A 1 285 ? -10.484 11.809 1.587 1.00 84.81 285 CYS A C 1
ATOM 2369 O O . CYS A 1 285 ? -10.926 11.961 0.450 1.00 84.81 285 CYS A O 1
ATOM 2371 N N . GLN A 1 286 ? -9.225 12.139 1.897 1.00 87.50 286 GLN A N 1
ATOM 2372 C CA . GLN A 1 286 ? -8.268 12.686 0.925 1.00 87.50 286 GLN A CA 1
ATOM 2373 C C . GLN A 1 286 ? -7.920 11.695 -0.198 1.00 87.50 286 GLN A C 1
ATOM 2375 O O . GLN A 1 286 ? -7.897 12.075 -1.370 1.00 87.50 286 GLN A O 1
ATOM 2380 N N . LEU A 1 287 ? -7.659 10.429 0.144 1.00 87.69 287 LEU A N 1
ATOM 2381 C CA . LEU A 1 287 ? -7.309 9.369 -0.807 1.00 87.69 287 LEU A CA 1
ATOM 2382 C C . LEU A 1 287 ? -8.416 9.153 -1.850 1.00 87.69 287 LEU A C 1
ATOM 2384 O O . LEU A 1 287 ? -8.147 9.151 -3.057 1.00 87.69 287 LEU A O 1
ATOM 2388 N N . PHE A 1 288 ? -9.658 9.034 -1.383 1.00 85.62 288 PHE A N 1
ATOM 2389 C CA . PHE A 1 288 ? -10.819 8.707 -2.213 1.00 85.62 288 PHE A CA 1
ATOM 2390 C C . PHE A 1 288 ? -11.603 9.932 -2.701 1.00 85.62 288 PHE A C 1
ATOM 2392 O O . PHE A 1 288 ? -12.530 9.797 -3.488 1.00 85.62 288 PHE A O 1
ATOM 2399 N N . GLY A 1 289 ? -11.214 11.146 -2.296 1.00 79.81 289 GLY A N 1
ATOM 2400 C CA . GLY A 1 289 ? -11.882 12.379 -2.724 1.00 79.81 289 GLY A CA 1
ATOM 2401 C C . GLY A 1 289 ? -13.287 12.555 -2.139 1.00 79.81 289 GLY A C 1
ATOM 2402 O O . GLY A 1 289 ? -14.112 13.249 -2.728 1.00 79.81 289 GLY A O 1
ATOM 2403 N N . VAL A 1 290 ? -13.562 11.941 -0.986 1.00 76.19 290 VAL A N 1
ATOM 2404 C CA . VAL A 1 290 ? -14.838 12.068 -0.275 1.00 76.19 290 VAL A CA 1
ATOM 2405 C C . VAL A 1 290 ? -14.798 13.329 0.588 1.00 76.19 290 VAL A C 1
ATOM 2407 O O . VAL A 1 290 ? -13.894 13.504 1.403 1.00 76.19 290 VAL A O 1
ATOM 2410 N N . SER A 1 291 ? -15.779 14.221 0.441 1.00 64.50 291 SER A N 1
ATOM 2411 C CA . SER A 1 291 ? -15.877 15.413 1.289 1.00 64.50 291 SER A CA 1
ATOM 2412 C C . SER A 1 291 ? -16.155 15.015 2.740 1.00 64.50 291 SER A C 1
ATOM 2414 O O . SER A 1 291 ? -17.127 14.302 3.011 1.00 64.50 291 SER A O 1
ATOM 2416 N N . LEU A 1 292 ? -15.346 15.504 3.684 1.00 55.78 292 LEU A N 1
ATOM 2417 C CA . LEU A 1 292 ? -15.731 15.538 5.095 1.00 55.78 292 LEU A CA 1
ATOM 2418 C C . LEU A 1 292 ? -16.972 16.424 5.200 1.00 55.78 292 LEU A C 1
ATOM 2420 O O . LEU A 1 292 ? -16.943 17.588 4.803 1.00 55.78 292 LEU A O 1
ATOM 2424 N N . SER A 1 293 ? -18.073 15.855 5.682 1.00 47.75 293 SER A N 1
ATOM 2425 C CA . SER A 1 293 ? -19.198 16.654 6.154 1.00 47.75 293 SER A CA 1
ATOM 2426 C C . SER A 1 293 ? -18.606 17.479 7.288 1.00 47.75 293 SER A C 1
ATOM 2428 O O . SER A 1 293 ? -18.075 16.893 8.230 1.00 47.75 293 SER A O 1
ATOM 2430 N N . ALA A 1 294 ? -18.569 18.805 7.150 1.00 34.28 294 ALA A N 1
ATOM 2431 C CA . ALA A 1 294 ? -18.102 19.655 8.232 1.00 34.28 294 ALA A CA 1
ATOM 2432 C C . ALA A 1 294 ? -18.952 19.319 9.460 1.00 34.28 294 ALA A C 1
ATOM 2434 O O . ALA A 1 294 ? -20.168 19.508 9.440 1.00 34.28 294 ALA A O 1
ATOM 2435 N N . VAL A 1 295 ? -18.316 18.738 10.476 1.00 32.59 295 VAL A N 1
ATOM 2436 C CA . VAL A 1 295 ? -18.881 18.648 11.816 1.00 32.59 295 VAL A CA 1
ATOM 2437 C C . VAL A 1 295 ? -18.946 20.097 12.294 1.00 32.59 295 VAL A C 1
ATOM 2439 O O . VAL A 1 295 ? -17.933 20.650 12.717 1.00 32.59 295 VAL A O 1
ATOM 2442 N N . ASN A 1 296 ? -20.093 20.735 12.064 1.00 26.05 296 ASN A N 1
ATOM 2443 C CA . ASN A 1 296 ? -20.456 22.033 12.622 1.00 26.05 296 ASN A CA 1
ATOM 2444 C C . ASN A 1 296 ? -21.233 21.801 13.910 1.00 26.05 296 ASN A C 1
ATOM 2446 O O . ASN A 1 296 ? -22.168 20.972 13.853 1.00 26.05 296 ASN A O 1
#

Radius of gyration: 23.08 Å; chains: 1; bounding box: 58×51×78 Å